Protein AF-A0A7K9PV92-F1 (afdb_monomer)

pLDDT: mean 90.2, std 12.15, range [48.66, 98.44]

Structure (mmCIF, N/CA/C/O backbone):
data_AF-A0A7K9PV92-F1
#
_entry.id   AF-A0A7K9PV92-F1
#
loop_
_atom_site.group_PDB
_atom_site.id
_atom_site.type_symbol
_atom_site.label_atom_id
_atom_site.label_alt_id
_atom_site.label_comp_id
_atom_site.label_asym_id
_atom_site.label_entity_id
_atom_site.label_seq_id
_atom_site.pdbx_PDB_ins_code
_atom_site.Cartn_x
_atom_site.Cartn_y
_atom_site.Cartn_z
_atom_site.occupancy
_atom_site.B_iso_or_equiv
_atom_site.auth_seq_id
_atom_site.auth_comp_id
_atom_site.auth_asym_id
_atom_site.auth_atom_id
_atom_site.pdbx_PDB_model_num
ATOM 1 N N . LEU A 1 1 ? 126.418 4.106 -109.598 1.00 49.69 1 LEU A N 1
ATOM 2 C CA . LEU A 1 1 ? 126.248 4.145 -108.122 1.00 49.69 1 LEU A CA 1
ATOM 3 C C . LEU A 1 1 ? 126.143 5.628 -107.769 1.00 49.69 1 LEU A C 1
ATOM 5 O O . LEU A 1 1 ? 127.167 6.253 -107.998 1.00 49.69 1 LEU A O 1
ATOM 9 N N . PRO A 1 2 ? 124.998 6.260 -107.407 1.00 48.66 2 PRO A N 1
ATOM 10 C CA . PRO A 1 2 ? 123.885 5.823 -106.538 1.00 48.66 2 PRO A CA 1
ATOM 11 C C . PRO A 1 2 ? 122.479 6.300 -107.024 1.00 48.66 2 PRO A C 1
ATOM 13 O O . PRO A 1 2 ? 122.240 7.496 -107.108 1.00 48.66 2 PRO A O 1
ATOM 16 N N . SER A 1 3 ? 121.497 5.437 -107.330 1.00 52.38 3 SER A N 1
ATOM 17 C CA . SER A 1 3 ? 120.138 5.973 -107.638 1.00 52.38 3 SER A CA 1
ATOM 18 C C . SER A 1 3 ? 118.961 5.023 -107.389 1.00 52.38 3 SER A C 1
ATOM 20 O O . SER A 1 3 ? 117.858 5.457 -107.074 1.00 52.38 3 SER A O 1
ATOM 22 N N . THR A 1 4 ? 119.181 3.709 -107.379 1.00 55.41 4 THR A N 1
ATOM 23 C CA . THR A 1 4 ? 118.120 2.724 -107.088 1.00 55.41 4 THR A CA 1
ATOM 24 C C . THR A 1 4 ? 117.752 2.640 -105.600 1.00 55.41 4 THR A C 1
ATOM 26 O O . THR A 1 4 ? 116.590 2.445 -105.259 1.00 55.41 4 THR A O 1
ATOM 29 N N . ARG A 1 5 ? 118.708 2.874 -104.690 1.00 56.78 5 ARG A N 1
ATOM 30 C CA . ARG A 1 5 ? 118.504 2.783 -103.228 1.00 56.78 5 ARG A CA 1
ATOM 31 C C . ARG A 1 5 ? 117.697 3.956 -102.644 1.00 56.78 5 ARG A C 1
ATOM 33 O O . ARG A 1 5 ? 116.954 3.771 -101.687 1.00 56.78 5 ARG A O 1
ATOM 40 N N . VAL A 1 6 ? 117.812 5.147 -103.242 1.00 61.19 6 VAL A N 1
ATOM 41 C CA . VAL A 1 6 ? 117.069 6.359 -102.836 1.00 61.19 6 VAL A CA 1
ATOM 42 C C . VAL A 1 6 ? 115.618 6.300 -103.316 1.00 61.19 6 VAL A C 1
ATOM 44 O O . VAL A 1 6 ? 114.718 6.690 -102.579 1.00 61.19 6 VAL A O 1
ATOM 47 N N . LEU A 1 7 ? 115.373 5.765 -104.516 1.00 60.69 7 LEU A N 1
ATOM 48 C CA . LEU A 1 7 ? 114.018 5.562 -105.033 1.00 60.69 7 LEU A CA 1
ATOM 49 C C . LEU A 1 7 ? 113.253 4.494 -104.240 1.00 60.69 7 LEU A C 1
ATOM 51 O O . LEU A 1 7 ? 112.084 4.703 -103.934 1.00 60.69 7 LEU A O 1
ATOM 55 N N . LEU A 1 8 ? 113.920 3.409 -103.830 1.00 61.69 8 LEU A N 1
ATOM 56 C CA . LEU A 1 8 ? 113.329 2.410 -102.934 1.00 61.69 8 LEU A CA 1
ATOM 57 C C . LEU A 1 8 ? 113.026 2.997 -101.550 1.00 61.69 8 LEU A C 1
ATOM 59 O O . LEU A 1 8 ? 111.904 2.870 -101.088 1.00 61.69 8 LEU A O 1
ATOM 63 N N . LYS A 1 9 ? 113.951 3.756 -100.946 1.00 66.00 9 LYS A N 1
ATOM 64 C CA . LYS A 1 9 ? 113.708 4.450 -99.667 1.00 66.00 9 LYS A CA 1
ATOM 65 C C . LYS A 1 9 ? 112.596 5.502 -99.737 1.00 66.00 9 LYS A C 1
ATOM 67 O O . LYS A 1 9 ? 111.879 5.676 -98.760 1.00 66.00 9 LYS A O 1
ATOM 72 N N . ARG A 1 10 ? 112.431 6.201 -100.868 1.00 67.38 10 ARG A N 1
ATOM 73 C CA . ARG A 1 10 ? 111.313 7.140 -101.095 1.00 67.38 10 ARG A CA 1
ATOM 74 C C . ARG A 1 10 ? 109.983 6.422 -101.299 1.00 67.38 10 ARG A C 1
ATOM 76 O O . ARG A 1 10 ? 108.962 6.923 -100.848 1.00 67.38 10 ARG A O 1
ATOM 83 N N . ARG A 1 11 ? 109.994 5.258 -101.950 1.00 68.94 11 ARG A N 1
ATOM 84 C CA . ARG A 1 11 ? 108.810 4.410 -102.098 1.00 68.94 11 ARG A CA 1
ATOM 85 C C . ARG A 1 11 ? 108.405 3.780 -100.762 1.00 68.94 11 ARG A C 1
ATOM 87 O O . ARG A 1 11 ? 107.244 3.883 -100.403 1.00 68.94 11 ARG A O 1
ATOM 94 N N . GLU A 1 12 ? 109.366 3.272 -99.990 1.00 71.69 12 GLU A N 1
ATOM 95 C CA . GLU A 1 12 ? 109.178 2.803 -98.609 1.00 71.69 12 GLU A CA 1
ATOM 96 C C . GLU A 1 12 ? 108.665 3.930 -97.698 1.00 71.69 12 GLU A C 1
ATOM 98 O O . GLU A 1 12 ? 107.726 3.723 -96.941 1.00 71.69 12 GLU A O 1
ATOM 103 N N . ALA A 1 13 ? 109.227 5.142 -97.786 1.00 73.69 13 ALA A N 1
ATOM 104 C CA . ALA A 1 13 ? 108.761 6.290 -97.004 1.00 73.69 13 ALA A CA 1
ATOM 105 C C . ALA A 1 13 ? 107.332 6.712 -97.381 1.00 73.69 13 ALA A C 1
ATOM 107 O O . ALA A 1 13 ? 106.533 6.983 -96.492 1.00 73.69 13 ALA A O 1
ATOM 108 N N . ALA A 1 14 ? 106.988 6.709 -98.673 1.00 77.25 14 ALA A N 1
ATOM 109 C CA . ALA A 1 14 ? 105.634 6.998 -99.139 1.00 77.25 14 ALA A CA 1
ATOM 110 C C . ALA A 1 14 ? 104.630 5.891 -98.764 1.00 77.25 14 ALA A C 1
ATOM 112 O O . ALA A 1 14 ? 103.469 6.182 -98.487 1.00 77.25 14 ALA A O 1
ATOM 113 N N . GLU A 1 15 ? 105.052 4.625 -98.743 1.00 77.06 15 GLU A N 1
ATOM 114 C CA . GLU A 1 15 ? 104.240 3.498 -98.268 1.00 77.06 15 GLU A CA 1
ATOM 115 C C . GLU A 1 15 ? 104.010 3.595 -96.750 1.00 77.06 15 GLU A C 1
ATOM 117 O O . GLU A 1 15 ? 102.866 3.519 -96.308 1.00 77.06 15 GLU A O 1
ATOM 122 N N . VAL A 1 16 ? 105.045 3.907 -95.961 1.00 79.62 16 VAL A N 1
ATOM 123 C CA . VAL A 1 16 ? 104.937 4.135 -94.508 1.00 79.62 16 VAL A CA 1
ATOM 124 C C . VAL A 1 16 ? 104.107 5.382 -94.175 1.00 79.62 16 VAL A C 1
ATOM 126 O O . VAL A 1 16 ? 103.319 5.348 -93.231 1.00 79.62 16 VAL A O 1
ATOM 129 N N . GLU A 1 17 ? 104.220 6.473 -94.939 1.00 77.06 17 GLU A N 1
ATOM 130 C CA . GLU A 1 17 ? 103.359 7.657 -94.789 1.00 77.06 17 GLU A CA 1
ATOM 131 C C . GLU A 1 17 ? 101.897 7.342 -95.111 1.00 77.06 17 GLU A C 1
ATOM 133 O O . GLU A 1 17 ? 101.010 7.753 -94.362 1.00 77.06 17 GLU A O 1
ATOM 138 N N . ARG A 1 18 ? 101.630 6.567 -96.171 1.00 79.75 18 ARG A N 1
ATOM 139 C CA . ARG A 1 18 ? 100.276 6.088 -96.492 1.00 79.75 18 ARG A CA 1
ATOM 140 C C . ARG A 1 18 ? 99.724 5.187 -95.388 1.00 79.75 18 ARG A C 1
ATOM 142 O O . ARG A 1 18 ? 98.573 5.353 -94.997 1.00 79.75 18 ARG A O 1
ATOM 149 N N . GLU A 1 19 ? 100.528 4.287 -94.827 1.00 82.44 19 GLU A N 1
ATOM 150 C CA . GLU A 1 19 ? 100.125 3.453 -93.688 1.00 82.44 19 GLU A CA 1
ATOM 151 C C . GLU A 1 19 ? 99.865 4.270 -92.414 1.00 82.44 19 GLU A C 1
ATOM 153 O O . GLU A 1 19 ? 98.896 4.011 -91.699 1.00 82.44 19 GLU A O 1
ATOM 158 N N . LEU A 1 20 ? 100.693 5.277 -92.123 1.00 82.50 20 LEU A N 1
ATOM 159 C CA . LEU A 1 20 ? 100.498 6.203 -91.003 1.00 82.50 20 LEU A CA 1
ATOM 160 C C . LEU A 1 20 ? 99.228 7.034 -91.171 1.00 82.50 20 LEU A C 1
ATOM 162 O O . LEU A 1 20 ? 98.499 7.229 -90.197 1.00 82.50 20 LEU A O 1
ATOM 166 N N . GLN A 1 21 ? 98.956 7.501 -92.387 1.00 83.81 21 GLN A N 1
ATOM 167 C CA . GLN A 1 21 ? 97.751 8.251 -92.712 1.00 83.81 21 GLN A CA 1
ATOM 168 C C . GLN A 1 21 ? 96.504 7.369 -92.565 1.00 83.81 21 GLN A C 1
ATOM 170 O O . GLN A 1 21 ? 95.587 7.748 -91.838 1.00 83.81 21 GLN A O 1
ATOM 175 N N . ASN A 1 22 ? 96.529 6.144 -93.100 1.00 85.75 22 ASN A N 1
ATOM 176 C CA . ASN A 1 22 ? 95.465 5.156 -92.903 1.00 85.75 22 ASN A CA 1
ATOM 177 C C . ASN A 1 22 ? 95.239 4.860 -91.408 1.00 85.75 22 ASN A C 1
ATOM 179 O O . ASN A 1 22 ? 94.106 4.883 -90.935 1.00 85.75 22 ASN A O 1
ATOM 183 N N . ARG A 1 23 ? 96.305 4.668 -90.614 1.00 84.69 23 ARG A N 1
ATOM 184 C CA . ARG A 1 23 ? 96.201 4.448 -89.156 1.00 84.69 23 ARG A CA 1
ATOM 185 C C . ARG A 1 23 ? 95.638 5.658 -88.407 1.00 84.69 23 ARG A C 1
ATOM 187 O O . ARG A 1 23 ? 94.895 5.478 -87.442 1.00 84.69 23 ARG A O 1
ATOM 194 N N . ARG A 1 24 ? 95.984 6.884 -88.815 1.00 84.56 24 ARG A N 1
ATOM 195 C CA . ARG A 1 24 ? 95.434 8.123 -88.236 1.00 84.56 24 ARG A CA 1
ATOM 196 C C . ARG A 1 24 ? 93.952 8.269 -88.553 1.00 84.56 24 ARG A C 1
ATOM 198 O O . ARG A 1 24 ? 93.180 8.583 -87.651 1.00 84.56 24 ARG A O 1
ATOM 205 N N . GLU A 1 25 ? 93.554 7.999 -89.790 1.00 87.56 25 GLU A N 1
ATOM 206 C CA . GLU A 1 25 ? 92.155 8.023 -90.219 1.00 87.56 25 GLU A CA 1
ATOM 207 C C . GLU A 1 25 ? 91.338 6.938 -89.507 1.00 87.56 25 GLU A C 1
ATOM 209 O O . GLU A 1 25 ? 90.276 7.227 -88.957 1.00 87.56 25 GLU A O 1
ATOM 214 N N . GLU A 1 26 ? 91.864 5.717 -89.386 1.00 87.69 26 GLU A N 1
ATOM 215 C CA . GLU A 1 26 ? 91.251 4.654 -88.584 1.00 87.69 26 GLU A CA 1
ATOM 216 C C . GLU A 1 26 ? 91.117 5.043 -87.107 1.00 87.69 26 GLU A C 1
ATOM 218 O O . GLU A 1 26 ? 90.078 4.790 -86.493 1.00 87.69 26 GLU A O 1
ATOM 223 N N . PHE A 1 27 ? 92.142 5.662 -86.514 1.00 88.50 27 PHE A N 1
ATOM 224 C CA . PHE A 1 27 ? 92.089 6.130 -85.130 1.00 88.50 27 PHE A CA 1
ATOM 225 C C . PHE A 1 27 ? 91.047 7.239 -84.950 1.00 88.50 27 PHE A C 1
ATOM 227 O O . PHE A 1 27 ? 90.264 7.186 -84.003 1.00 88.50 27 PHE A O 1
ATOM 234 N N . GLN A 1 28 ? 90.973 8.202 -85.872 1.00 89.62 28 GLN A N 1
ATOM 235 C CA . GLN A 1 28 ? 89.952 9.252 -85.863 1.00 89.62 28 GLN A CA 1
ATOM 236 C C . GLN A 1 28 ? 88.542 8.669 -85.994 1.00 89.62 28 GLN A C 1
ATOM 238 O O . GLN A 1 28 ? 87.665 9.015 -85.203 1.00 89.62 28 GLN A O 1
ATOM 243 N N . GLN A 1 29 ? 88.325 7.726 -86.915 1.00 89.75 29 GLN A N 1
ATOM 244 C CA . GLN A 1 29 ? 87.045 7.029 -87.055 1.00 89.75 29 GLN A CA 1
ATOM 245 C C . GLN A 1 29 ? 86.690 6.231 -85.791 1.00 89.75 29 GLN A C 1
ATOM 247 O O . GLN A 1 29 ? 85.542 6.256 -85.342 1.00 89.75 29 GLN A O 1
ATOM 252 N N . ARG A 1 30 ? 87.663 5.549 -85.168 1.00 90.75 30 ARG A N 1
ATOM 253 C CA . ARG A 1 30 ? 87.471 4.848 -83.885 1.00 90.75 30 ARG A CA 1
ATOM 254 C C . ARG A 1 30 ? 87.110 5.824 -82.764 1.00 90.75 30 ARG A C 1
ATOM 256 O O . ARG A 1 30 ? 86.171 5.549 -82.021 1.00 90.75 30 ARG A O 1
ATOM 263 N N . MET A 1 31 ? 87.787 6.966 -82.668 1.00 91.56 31 MET A N 1
ATOM 264 C CA . MET A 1 31 ? 87.498 8.001 -81.672 1.00 91.56 31 MET A CA 1
ATOM 265 C C . MET A 1 31 ? 86.113 8.621 -81.865 1.00 91.56 31 MET A C 1
ATOM 267 O O . MET A 1 31 ? 85.376 8.754 -80.894 1.00 91.56 31 MET A O 1
ATOM 271 N N . GLN A 1 32 ? 85.707 8.911 -83.103 1.00 92.25 32 GLN A N 1
ATOM 272 C CA . GLN A 1 32 ? 84.357 9.397 -83.406 1.00 92.25 32 GLN A CA 1
ATOM 273 C C . GLN A 1 32 ? 83.283 8.370 -83.023 1.00 92.25 32 GLN A C 1
ATOM 275 O O . GLN A 1 32 ? 82.288 8.728 -82.394 1.00 92.25 32 GLN A O 1
ATOM 280 N N . ARG A 1 33 ? 83.496 7.080 -83.325 1.00 92.94 33 ARG A N 1
ATOM 281 C CA . ARG A 1 33 ? 82.586 5.998 -82.904 1.00 92.94 33 ARG A CA 1
ATOM 282 C C . ARG A 1 33 ? 82.504 5.875 -81.381 1.00 92.94 33 ARG A C 1
ATOM 284 O O . ARG A 1 33 ? 81.417 5.660 -80.845 1.00 92.94 33 ARG A O 1
ATOM 291 N N . LEU A 1 34 ? 83.628 6.008 -80.674 1.00 93.69 34 LEU A N 1
ATOM 292 C CA . LEU A 1 34 ? 83.658 5.985 -79.209 1.00 93.69 34 LEU A CA 1
ATOM 293 C C . LEU A 1 34 ? 82.936 7.191 -78.605 1.00 93.69 34 LEU A C 1
ATOM 295 O O . LEU A 1 34 ? 82.181 7.015 -77.652 1.00 93.69 34 LEU A O 1
ATOM 299 N N . GLU A 1 35 ? 83.113 8.382 -79.171 1.00 92.75 35 GLU A N 1
ATOM 300 C CA . GLU A 1 35 ? 82.447 9.604 -78.716 1.00 92.75 35 GLU A CA 1
ATOM 301 C C . GLU A 1 35 ? 80.928 9.529 -78.935 1.00 92.75 35 GLU A C 1
ATOM 303 O O . GLU A 1 35 ? 80.148 9.748 -78.008 1.00 92.75 35 GLU A O 1
ATOM 308 N N . GLN A 1 36 ? 80.489 9.075 -80.114 1.00 93.88 36 GLN A N 1
ATOM 309 C CA . GLN A 1 36 ? 79.075 8.795 -80.389 1.00 93.88 36 GLN A CA 1
ATOM 310 C C . GLN A 1 36 ? 78.500 7.762 -79.409 1.00 93.88 36 GLN A C 1
ATOM 312 O O . GLN A 1 36 ? 77.404 7.946 -78.872 1.00 93.88 36 GLN A O 1
ATOM 317 N N . ARG A 1 37 ? 79.251 6.691 -79.116 1.00 93.75 37 ARG A N 1
ATOM 318 C CA . ARG A 1 37 ? 78.831 5.659 -78.159 1.00 93.75 37 ARG A CA 1
ATOM 319 C C . ARG A 1 37 ? 78.761 6.194 -76.729 1.00 93.75 37 ARG A C 1
ATOM 321 O O . ARG A 1 37 ? 77.820 5.854 -76.015 1.00 93.75 37 ARG A O 1
ATOM 328 N N . ARG A 1 38 ? 79.694 7.057 -76.312 1.00 94.50 38 ARG A N 1
ATOM 329 C CA . ARG A 1 38 ? 79.658 7.744 -75.009 1.00 94.50 38 ARG A CA 1
ATOM 330 C C . ARG A 1 38 ? 78.420 8.626 -74.878 1.00 94.50 38 ARG A C 1
ATOM 332 O O . ARG A 1 38 ? 77.693 8.498 -73.896 1.00 94.50 38 ARG A O 1
ATOM 339 N N . GLN A 1 39 ? 78.123 9.444 -75.886 1.00 94.94 39 GLN A N 1
ATOM 340 C CA . GLN A 1 39 ? 76.932 10.298 -75.890 1.00 94.94 39 GLN A CA 1
ATOM 341 C C . GLN A 1 39 ? 75.635 9.478 -75.866 1.00 94.94 39 GLN A C 1
ATOM 343 O O . GLN A 1 39 ? 74.701 9.803 -75.130 1.00 94.94 39 GLN A O 1
ATOM 348 N N . GLN A 1 40 ? 75.575 8.376 -76.619 1.00 95.19 40 GLN A N 1
ATOM 349 C CA . GLN A 1 40 ? 74.423 7.473 -76.608 1.00 95.19 40 GLN A CA 1
ATOM 350 C C . GLN A 1 40 ? 74.227 6.808 -75.237 1.00 95.19 40 GLN A C 1
ATOM 352 O O . GLN A 1 40 ? 73.096 6.729 -74.755 1.00 95.19 40 GLN A O 1
ATOM 357 N N . LEU A 1 41 ? 75.308 6.353 -74.595 1.00 95.06 41 LEU A N 1
ATOM 358 C CA . LEU A 1 41 ? 75.257 5.774 -73.250 1.00 95.06 41 LEU A CA 1
ATOM 359 C C . LEU A 1 41 ? 74.808 6.801 -72.206 1.00 95.06 41 LEU A C 1
ATOM 361 O O . LEU A 1 41 ? 73.955 6.473 -71.387 1.00 95.06 41 LEU A O 1
ATOM 365 N N . ALA A 1 42 ? 75.298 8.042 -72.273 1.00 94.44 42 ALA A N 1
ATOM 366 C CA . ALA A 1 42 ? 74.877 9.111 -71.367 1.00 94.44 42 ALA A CA 1
ATOM 367 C C . ALA A 1 42 ? 73.376 9.427 -71.512 1.00 94.44 42 ALA A C 1
ATOM 369 O O . ALA A 1 42 ? 72.659 9.514 -70.516 1.00 94.44 42 ALA A O 1
ATOM 370 N N . ARG A 1 43 ? 72.867 9.507 -72.752 1.00 95.38 43 ARG A N 1
ATOM 371 C CA . ARG A 1 43 ? 71.427 9.687 -73.020 1.00 95.38 43 ARG A CA 1
ATOM 372 C C . ARG A 1 43 ? 70.595 8.529 -72.475 1.00 95.38 43 ARG A C 1
ATOM 374 O O . ARG A 1 43 ? 69.587 8.772 -71.818 1.00 95.38 43 ARG A O 1
ATOM 381 N N . ARG A 1 44 ? 71.018 7.281 -72.706 1.00 95.38 44 ARG A N 1
ATOM 382 C CA . ARG A 1 44 ? 70.335 6.093 -72.162 1.00 95.38 44 ARG A CA 1
ATOM 383 C C . ARG A 1 44 ? 70.342 6.094 -70.636 1.00 95.38 44 ARG A C 1
ATOM 385 O O . ARG A 1 44 ? 69.310 5.845 -70.027 1.00 95.38 44 ARG A O 1
ATOM 392 N N . GLN A 1 45 ? 71.471 6.426 -70.012 1.00 94.81 45 GLN A N 1
ATOM 393 C CA . GLN A 1 45 ? 71.570 6.527 -68.557 1.00 94.81 45 GLN A CA 1
ATOM 394 C C . GLN A 1 45 ? 70.605 7.581 -68.000 1.00 94.81 45 GLN A C 1
ATOM 396 O O . GLN A 1 45 ? 69.916 7.301 -67.021 1.00 94.81 45 GLN A O 1
ATOM 401 N N . GLN A 1 46 ? 70.507 8.753 -68.633 1.00 95.25 46 GLN A N 1
ATOM 402 C CA . GLN A 1 46 ? 69.554 9.786 -68.224 1.00 95.25 46 GLN A CA 1
ATOM 403 C C . GLN A 1 46 ? 68.102 9.324 -68.403 1.00 95.25 46 GLN A C 1
ATOM 405 O O . GLN A 1 46 ? 67.311 9.443 -67.475 1.00 95.25 46 GLN A O 1
ATOM 410 N N . GLN A 1 47 ? 67.765 8.699 -69.535 1.00 95.56 47 GLN A N 1
ATOM 411 C CA . GLN A 1 47 ? 66.429 8.135 -69.769 1.00 95.56 47 GLN A CA 1
ATOM 412 C C . GLN A 1 47 ? 66.047 7.082 -68.721 1.00 95.56 47 GLN A C 1
ATOM 414 O O . GLN A 1 47 ? 64.905 7.065 -68.262 1.00 95.56 47 GLN A O 1
ATOM 419 N N . HIS A 1 48 ? 66.989 6.220 -68.325 1.00 95.31 48 HIS A N 1
ATOM 420 C CA . HIS A 1 48 ? 66.769 5.250 -67.254 1.00 95.31 48 HIS A CA 1
ATOM 421 C C . HIS A 1 48 ? 66.575 5.936 -65.899 1.00 95.31 48 HIS A C 1
ATOM 423 O O . HIS A 1 48 ? 65.657 5.563 -65.176 1.00 95.31 48 HIS A O 1
ATOM 429 N N . ARG A 1 49 ? 67.370 6.963 -65.570 1.00 96.06 49 ARG A N 1
ATOM 430 C CA . ARG A 1 49 ? 67.188 7.755 -64.340 1.00 96.06 49 ARG A CA 1
ATOM 431 C C . ARG A 1 49 ? 65.814 8.421 -64.294 1.00 96.06 49 ARG A C 1
ATOM 433 O O . ARG A 1 49 ? 65.100 8.269 -63.308 1.00 96.06 49 ARG A O 1
ATOM 440 N N . ASP A 1 50 ? 65.407 9.076 -65.377 1.00 95.69 50 ASP A N 1
ATOM 441 C CA . ASP A 1 50 ? 64.097 9.722 -65.475 1.00 95.69 50 ASP A CA 1
ATOM 442 C C . ASP A 1 50 ? 62.959 8.692 -65.408 1.00 95.69 50 ASP A C 1
ATOM 444 O O . ASP A 1 50 ? 61.915 8.941 -64.808 1.00 95.69 50 ASP A O 1
ATOM 448 N N . ALA A 1 51 ? 63.145 7.506 -65.999 1.00 95.62 51 ALA A N 1
ATOM 449 C CA . ALA A 1 51 ? 62.194 6.406 -65.874 1.00 95.62 51 ALA A CA 1
ATOM 450 C C . ALA A 1 51 ? 62.063 5.928 -64.423 1.00 95.62 51 ALA A C 1
ATOM 452 O O . ALA A 1 51 ? 60.936 5.795 -63.957 1.00 95.62 51 ALA A O 1
ATOM 453 N N . VAL A 1 52 ? 63.171 5.736 -63.699 1.00 95.94 52 VAL A N 1
ATOM 454 C CA . VAL A 1 52 ? 63.153 5.351 -62.276 1.00 95.94 52 VAL A CA 1
ATOM 455 C C . VAL A 1 52 ? 62.411 6.393 -61.440 1.00 95.94 52 VAL A C 1
ATOM 457 O O . VAL A 1 52 ? 61.496 6.031 -60.710 1.00 95.94 52 VAL A O 1
ATOM 460 N N . LEU A 1 53 ? 62.693 7.688 -61.619 1.00 96.12 53 LEU A N 1
ATOM 461 C CA . LEU A 1 53 ? 61.982 8.755 -60.900 1.00 96.12 53 LEU A CA 1
ATOM 462 C C . LEU A 1 53 ? 60.473 8.767 -61.206 1.00 96.12 53 LEU A C 1
ATOM 464 O O . LEU A 1 53 ? 59.642 8.965 -60.312 1.00 96.12 53 LEU A O 1
ATOM 468 N N . ARG A 1 54 ? 60.088 8.516 -62.464 1.00 95.56 54 ARG A N 1
ATOM 469 C CA . ARG A 1 54 ? 58.675 8.374 -62.853 1.00 95.56 54 ARG A CA 1
ATOM 470 C C . ARG A 1 54 ? 58.031 7.140 -62.221 1.00 95.56 54 ARG A C 1
ATOM 472 O O . ARG A 1 54 ? 56.909 7.239 -61.735 1.00 95.56 54 ARG A O 1
ATOM 479 N N . PHE A 1 55 ? 58.730 6.008 -62.172 1.00 95.25 55 PHE A N 1
ATOM 480 C CA . PHE A 1 55 ? 58.234 4.810 -61.495 1.00 95.25 55 PHE A CA 1
ATOM 481 C C . PHE A 1 55 ? 58.084 5.030 -59.989 1.00 95.25 55 PHE A C 1
ATOM 483 O O . PHE A 1 55 ? 57.033 4.710 -59.444 1.00 95.25 55 PHE A O 1
ATOM 490 N N . ASP A 1 56 ? 59.058 5.651 -59.329 1.00 96.06 56 ASP A N 1
ATOM 491 C CA . ASP A 1 56 ? 58.989 5.948 -57.897 1.00 96.06 56 ASP A CA 1
ATOM 492 C C . ASP A 1 56 ? 57.825 6.888 -57.564 1.00 96.06 56 ASP A C 1
ATOM 494 O O . ASP A 1 56 ? 57.078 6.658 -56.611 1.00 96.06 56 ASP A O 1
ATOM 498 N N . SER A 1 57 ? 57.630 7.944 -58.360 1.00 95.50 57 SER A N 1
ATOM 499 C CA . SER A 1 57 ? 56.494 8.858 -58.183 1.00 95.50 57 SER A CA 1
ATOM 500 C C . SER A 1 57 ? 55.147 8.173 -58.441 1.00 95.50 57 SER A C 1
ATOM 502 O O . SER A 1 57 ? 54.207 8.383 -57.672 1.00 95.50 57 SER A O 1
ATOM 504 N N . PHE A 1 58 ? 55.060 7.291 -59.443 1.00 96.81 58 PHE A N 1
ATOM 505 C CA . PHE A 1 58 ? 53.879 6.460 -59.684 1.00 96.81 58 PHE A CA 1
ATOM 506 C C . PHE A 1 58 ? 53.595 5.511 -58.511 1.00 96.81 58 PHE A C 1
ATOM 508 O O . PHE A 1 58 ? 52.465 5.458 -58.028 1.00 96.81 58 PHE A O 1
ATOM 515 N N . LEU A 1 59 ? 54.610 4.806 -57.999 1.00 96.50 59 LEU A N 1
ATOM 516 C CA . LEU A 1 59 ? 54.465 3.904 -56.854 1.00 96.50 59 LEU A CA 1
ATOM 517 C C . LEU A 1 59 ? 53.998 4.654 -55.604 1.00 96.50 59 LEU A C 1
ATOM 519 O O . LEU A 1 59 ? 53.083 4.186 -54.926 1.00 96.50 59 LEU A O 1
ATOM 523 N N . LYS A 1 60 ? 54.545 5.847 -55.337 1.00 96.88 60 LYS A N 1
ATOM 524 C CA . LYS A 1 60 ? 54.077 6.723 -54.250 1.00 96.88 60 LYS A CA 1
ATOM 525 C C . LYS A 1 60 ? 52.617 7.139 -54.439 1.00 96.88 60 LYS A C 1
ATOM 527 O O . LYS A 1 60 ? 51.848 7.089 -53.482 1.00 96.88 60 LYS A O 1
ATOM 532 N N . ALA A 1 61 ? 52.213 7.507 -55.656 1.00 96.38 61 ALA A N 1
ATOM 533 C CA . ALA A 1 61 ? 50.833 7.892 -55.951 1.00 96.38 61 ALA A CA 1
ATOM 534 C C . ALA A 1 61 ? 49.851 6.722 -55.761 1.00 96.38 61 ALA A C 1
ATOM 536 O O . ALA A 1 61 ? 48.787 6.894 -55.162 1.00 96.38 61 ALA A O 1
ATOM 537 N N . VAL A 1 62 ? 50.218 5.520 -56.216 1.00 96.31 62 VAL A N 1
ATOM 538 C CA . VAL A 1 62 ? 49.417 4.302 -56.031 1.00 96.31 62 VAL A CA 1
ATOM 539 C C . VAL A 1 62 ? 49.346 3.908 -54.556 1.00 96.31 62 VAL A C 1
ATOM 541 O O . VAL A 1 62 ? 48.262 3.581 -54.077 1.00 96.31 62 VAL A O 1
ATOM 544 N N . ALA A 1 63 ? 50.456 3.978 -53.816 1.00 96.25 63 ALA A N 1
ATOM 545 C CA . ALA A 1 63 ? 50.478 3.717 -52.378 1.00 96.25 63 ALA A CA 1
ATOM 546 C C . ALA A 1 63 ? 49.574 4.699 -51.614 1.00 96.25 63 ALA A C 1
ATOM 548 O O . ALA A 1 63 ? 48.726 4.264 -50.840 1.00 96.25 63 ALA A O 1
ATOM 549 N N . ALA A 1 64 ? 49.666 6.000 -51.909 1.00 96.62 64 ALA A N 1
ATOM 550 C CA . ALA A 1 64 ? 48.808 7.020 -51.308 1.00 96.62 64 ALA A CA 1
ATOM 551 C C . ALA A 1 64 ? 47.323 6.816 -51.656 1.00 96.62 64 ALA A C 1
ATOM 553 O O . ALA A 1 64 ? 46.449 7.030 -50.815 1.00 96.62 64 ALA A O 1
ATOM 554 N N . ARG A 1 65 ? 47.008 6.385 -52.885 1.00 96.06 65 ARG A N 1
ATOM 555 C CA . ARG A 1 65 ? 45.634 6.042 -53.278 1.00 96.06 65 ARG A CA 1
ATOM 556 C C . ARG A 1 65 ? 45.114 4.835 -52.496 1.00 96.06 65 ARG A C 1
ATOM 558 O O . ARG A 1 65 ? 44.028 4.926 -51.932 1.00 96.06 65 ARG A O 1
ATOM 565 N N . ARG A 1 66 ? 45.901 3.756 -52.411 1.00 96.31 66 ARG A N 1
ATOM 566 C CA . ARG A 1 66 ? 45.561 2.558 -51.626 1.00 96.31 66 ARG A CA 1
ATOM 567 C C . ARG A 1 66 ? 45.335 2.899 -50.159 1.00 96.31 66 ARG A C 1
ATOM 569 O O . ARG A 1 66 ? 44.358 2.446 -49.581 1.00 96.31 66 ARG A O 1
ATOM 576 N N . GLU A 1 67 ? 46.191 3.730 -49.575 1.00 95.94 67 GLU A N 1
ATOM 577 C CA . GLU A 1 67 ? 46.046 4.164 -48.187 1.00 95.94 67 GLU A CA 1
ATOM 578 C C . GLU A 1 67 ? 44.749 4.959 -47.970 1.00 95.94 67 GLU A C 1
ATOM 580 O O . GLU A 1 67 ? 44.020 4.702 -47.016 1.00 95.94 67 GLU A O 1
ATOM 585 N N . ARG A 1 68 ? 44.402 5.887 -48.872 1.00 96.00 68 ARG A N 1
ATOM 586 C CA . ARG A 1 68 ? 43.128 6.627 -48.797 1.00 96.00 68 ARG A CA 1
ATOM 587 C C . ARG A 1 68 ? 41.918 5.707 -48.926 1.00 96.00 68 ARG A C 1
ATOM 589 O O . ARG A 1 68 ? 40.956 5.876 -48.184 1.00 96.00 68 ARG A O 1
ATOM 596 N N . GLU A 1 69 ? 41.956 4.756 -49.854 1.00 96.38 69 GLU A N 1
ATOM 597 C CA . GLU A 1 69 ? 40.889 3.765 -50.039 1.00 96.38 69 GLU A CA 1
ATOM 598 C C . GLU A 1 69 ? 40.743 2.877 -48.793 1.00 96.38 69 GLU A C 1
ATOM 600 O O . GLU A 1 69 ? 39.629 2.670 -48.318 1.00 96.38 69 GLU A O 1
ATOM 605 N N . GLN A 1 70 ? 41.855 2.438 -48.194 1.00 96.56 70 GLN A N 1
ATOM 606 C CA . GLN A 1 70 ? 41.852 1.683 -46.937 1.00 96.56 70 GLN A CA 1
ATOM 607 C C . GLN A 1 70 ? 41.306 2.499 -45.763 1.00 96.56 70 GLN A C 1
ATOM 609 O O . GLN A 1 70 ? 40.510 1.975 -44.988 1.00 96.56 70 GLN A O 1
ATOM 614 N N . ARG A 1 71 ? 41.687 3.777 -45.639 1.00 96.50 71 ARG A N 1
ATOM 615 C CA . ARG A 1 71 ? 41.158 4.676 -44.601 1.00 96.50 71 ARG A CA 1
ATOM 616 C C . ARG A 1 71 ? 39.653 4.877 -44.754 1.00 96.50 71 ARG A C 1
ATOM 618 O O . ARG A 1 71 ? 38.935 4.685 -43.783 1.00 96.50 71 ARG A O 1
ATOM 625 N N . ARG A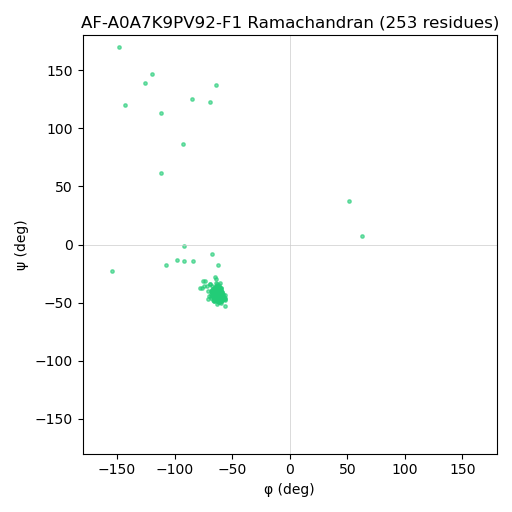 1 72 ? 39.164 5.153 -45.969 1.00 96.88 72 ARG A N 1
ATOM 626 C CA . ARG A 1 72 ? 37.722 5.284 -46.252 1.00 96.88 72 ARG A CA 1
ATOM 627 C C . ARG A 1 72 ? 36.958 4.005 -45.928 1.00 96.88 72 ARG A C 1
ATOM 629 O O . ARG A 1 72 ? 35.966 4.061 -45.215 1.00 96.88 72 ARG A O 1
ATOM 636 N N . ALA A 1 73 ? 37.462 2.852 -46.367 1.00 97.00 73 ALA A N 1
ATOM 637 C CA . ALA A 1 73 ? 36.859 1.566 -46.032 1.00 97.00 73 ALA A CA 1
ATOM 638 C C . ALA A 1 73 ? 36.872 1.300 -44.514 1.00 97.00 73 ALA A C 1
ATOM 640 O O . ALA A 1 73 ? 35.933 0.719 -43.977 1.00 97.00 73 ALA A O 1
ATOM 641 N N . GLY A 1 74 ? 37.927 1.723 -43.810 1.00 97.25 74 GLY A N 1
ATOM 642 C CA . GLY A 1 74 ? 38.014 1.663 -42.352 1.00 97.25 74 GLY A CA 1
ATOM 643 C C . GLY A 1 74 ? 36.977 2.553 -41.663 1.00 97.25 74 GLY A C 1
ATOM 644 O O . GLY A 1 74 ? 36.269 2.083 -40.777 1.00 97.25 74 GLY A O 1
ATOM 645 N N . GLU A 1 75 ? 36.843 3.803 -42.104 1.00 97.25 75 GLU A N 1
ATOM 646 C CA . GLU A 1 75 ? 35.847 4.759 -41.607 1.00 97.25 75 GLU A CA 1
ATOM 647 C C . GLU A 1 75 ? 34.415 4.273 -41.860 1.00 97.25 75 GLU A C 1
ATOM 649 O O . GLU A 1 75 ? 33.590 4.309 -40.952 1.00 97.25 75 GLU A O 1
ATOM 654 N N . GLU A 1 76 ? 34.117 3.760 -43.056 1.00 96.69 76 GLU A N 1
ATOM 655 C CA . GLU A 1 76 ? 32.811 3.181 -43.392 1.00 96.69 76 GLU A CA 1
ATOM 656 C C . GLU A 1 76 ? 32.489 1.965 -42.518 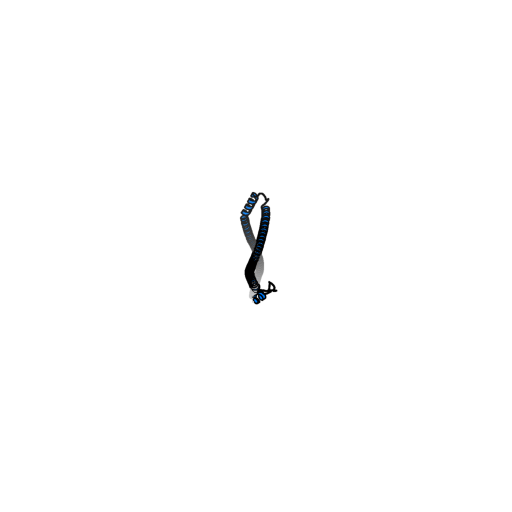1.00 96.69 76 GLU A C 1
ATOM 658 O O . GLU A 1 76 ? 31.383 1.857 -41.991 1.00 96.69 76 GLU A O 1
ATOM 663 N N . ARG A 1 77 ? 33.464 1.074 -42.293 1.00 97.06 77 ARG A N 1
ATOM 664 C CA . ARG A 1 77 ? 33.296 -0.067 -41.379 1.00 97.06 77 ARG A CA 1
ATOM 665 C C . ARG A 1 77 ? 33.059 0.384 -39.943 1.00 97.06 77 ARG A C 1
ATOM 667 O O . ARG A 1 77 ? 32.215 -0.202 -39.272 1.00 97.06 77 ARG A O 1
ATOM 674 N N . ALA A 1 78 ? 33.777 1.405 -39.475 1.00 97.19 78 ALA A N 1
ATOM 675 C CA . ALA A 1 78 ? 33.602 1.952 -38.134 1.00 97.19 78 ALA A CA 1
ATOM 676 C C . ALA A 1 78 ? 32.217 2.596 -37.964 1.00 97.19 78 ALA A C 1
ATOM 678 O O . ALA A 1 78 ? 31.545 2.328 -36.971 1.00 97.19 78 ALA A O 1
ATOM 679 N N . ARG A 1 79 ? 31.752 3.369 -38.957 1.00 97.25 79 ARG A N 1
ATOM 680 C CA . ARG A 1 79 ? 30.397 3.947 -38.976 1.00 97.25 79 ARG A CA 1
ATOM 681 C C . ARG A 1 79 ? 29.325 2.863 -38.976 1.00 97.25 79 ARG A C 1
ATOM 683 O O . ARG A 1 79 ? 28.464 2.868 -38.107 1.00 97.25 79 ARG A O 1
ATOM 690 N N . ALA A 1 80 ? 29.440 1.873 -39.861 1.00 97.44 80 ALA A N 1
ATOM 691 C CA . ALA A 1 80 ? 28.504 0.754 -39.909 1.00 97.44 80 ALA A CA 1
ATOM 692 C C . ALA A 1 80 ? 28.495 -0.057 -38.599 1.00 97.44 80 ALA A C 1
ATOM 694 O O . ALA A 1 80 ? 27.452 -0.558 -38.187 1.00 97.44 80 ALA A O 1
ATOM 695 N N . ALA A 1 81 ? 29.642 -0.205 -37.929 1.00 97.75 81 ALA A N 1
ATOM 696 C CA . ALA A 1 81 ? 29.715 -0.859 -36.625 1.00 97.75 81 ALA A CA 1
ATOM 697 C C . ALA A 1 81 ? 29.027 -0.034 -35.525 1.00 97.75 81 ALA A C 1
ATOM 699 O O . ALA A 1 81 ? 28.293 -0.610 -34.722 1.00 97.75 81 ALA A O 1
ATOM 700 N N . ALA A 1 82 ? 29.220 1.289 -35.511 1.00 97.62 82 ALA A N 1
ATOM 701 C CA . ALA A 1 82 ? 28.552 2.191 -34.575 1.00 97.62 82 ALA A CA 1
ATOM 702 C C . ALA A 1 82 ? 27.026 2.175 -34.767 1.00 97.62 82 ALA A C 1
ATOM 704 O O . ALA A 1 82 ? 26.299 1.926 -33.810 1.00 97.62 82 ALA A O 1
ATOM 705 N N . GLU A 1 83 ? 26.547 2.306 -36.006 1.00 97.81 83 GLU A N 1
ATOM 706 C CA . GLU A 1 83 ? 25.116 2.241 -36.335 1.00 97.81 83 GLU A CA 1
ATOM 707 C C . GLU A 1 83 ? 24.494 0.897 -35.934 1.00 97.81 83 GLU A C 1
ATOM 709 O O . GLU A 1 83 ? 23.395 0.852 -35.384 1.00 97.81 83 GLU A O 1
ATOM 714 N N . ARG A 1 84 ? 25.201 -0.222 -36.145 1.00 97.69 84 ARG A N 1
ATOM 715 C CA . ARG A 1 84 ? 24.737 -1.542 -35.684 1.00 97.69 84 ARG A CA 1
ATOM 716 C C . ARG A 1 84 ? 24.672 -1.621 -34.162 1.00 97.69 84 ARG A C 1
ATOM 718 O O . ARG A 1 84 ? 23.715 -2.179 -33.629 1.00 97.69 84 ARG A O 1
ATOM 725 N N . ALA A 1 85 ? 25.664 -1.081 -33.456 1.00 97.69 85 ALA A N 1
ATOM 726 C CA . ALA A 1 85 ? 25.657 -1.057 -31.998 1.00 97.69 85 ALA A CA 1
ATOM 727 C C . ALA A 1 85 ? 24.472 -0.233 -31.469 1.00 97.69 85 ALA A C 1
ATOM 729 O O . ALA A 1 85 ? 23.737 -0.708 -30.602 1.00 97.69 85 ALA A O 1
ATOM 730 N N . GLU A 1 86 ? 24.218 0.939 -32.047 1.00 98.00 86 GLU A N 1
ATOM 731 C CA . GLU A 1 86 ? 23.057 1.769 -31.718 1.00 98.00 86 GLU A CA 1
ATOM 732 C C . GLU A 1 86 ? 21.735 1.066 -32.039 1.00 98.00 86 GLU A C 1
ATOM 734 O O . GLU A 1 86 ? 20.854 1.013 -31.183 1.00 98.00 86 GLU A O 1
ATOM 739 N N . ALA A 1 87 ? 21.613 0.435 -33.209 1.00 98.12 87 ALA A N 1
ATOM 740 C CA . ALA A 1 87 ? 20.422 -0.323 -33.581 1.00 98.12 87 ALA A CA 1
ATOM 741 C C . ALA A 1 87 ? 20.136 -1.459 -32.586 1.00 98.12 87 ALA A C 1
ATOM 743 O O . ALA A 1 87 ? 18.999 -1.617 -32.146 1.00 98.12 87 ALA A O 1
ATOM 744 N N . THR A 1 88 ? 21.161 -2.212 -32.169 1.00 98.06 88 THR A N 1
ATOM 745 C CA . THR A 1 88 ? 20.984 -3.280 -31.168 1.00 98.06 88 THR A CA 1
ATOM 746 C C . THR A 1 88 ? 20.619 -2.736 -29.788 1.00 98.06 88 THR A C 1
ATOM 748 O O . THR A 1 88 ? 19.817 -3.347 -29.082 1.00 98.06 88 THR A O 1
ATOM 751 N N . ARG A 1 89 ? 21.159 -1.575 -29.395 1.00 98.38 89 ARG A N 1
ATOM 752 C CA . ARG A 1 89 ? 20.775 -0.893 -28.155 1.00 98.38 89 ARG A CA 1
ATOM 753 C C . ARG A 1 89 ? 19.306 -0.470 -28.195 1.00 98.38 89 ARG A C 1
ATOM 755 O O . ARG A 1 89 ? 18.561 -0.816 -27.283 1.00 98.38 89 ARG A O 1
ATOM 762 N N . LEU A 1 90 ? 18.886 0.215 -29.258 1.00 98.19 90 LEU A N 1
ATOM 763 C CA . LEU A 1 90 ? 17.505 0.670 -29.430 1.00 98.19 90 LEU A CA 1
ATOM 764 C C . LEU A 1 90 ? 16.518 -0.503 -29.493 1.00 98.19 90 LEU A C 1
ATOM 766 O O . LEU A 1 90 ? 15.430 -0.419 -28.931 1.00 98.19 90 LEU A O 1
ATOM 770 N N . GLN A 1 91 ? 16.900 -1.621 -30.117 1.00 98.31 91 GLN A N 1
ATOM 771 C CA . GLN A 1 91 ? 16.091 -2.844 -30.118 1.00 98.31 91 GLN A CA 1
ATOM 772 C C . GLN A 1 91 ? 15.870 -3.389 -28.703 1.00 98.31 91 GLN A C 1
ATOM 774 O O . GLN A 1 91 ? 14.740 -3.719 -28.351 1.00 98.31 91 GLN A O 1
ATOM 779 N N . ARG A 1 92 ? 16.914 -3.428 -27.866 1.00 98.12 92 ARG A N 1
ATOM 780 C CA . ARG A 1 92 ? 16.787 -3.858 -26.462 1.00 98.12 92 ARG A CA 1
ATOM 781 C C . ARG A 1 92 ? 15.884 -2.924 -25.661 1.00 98.12 92 ARG A C 1
ATOM 783 O O . ARG A 1 92 ? 15.001 -3.401 -24.956 1.00 98.12 92 ARG A O 1
ATOM 790 N N . GLU A 1 93 ? 16.067 -1.612 -25.803 1.00 98.25 93 GLU A N 1
ATOM 791 C CA . GLU A 1 93 ? 15.220 -0.613 -25.135 1.00 98.25 93 GLU A CA 1
ATOM 792 C C . GLU A 1 93 ? 13.745 -0.770 -25.553 1.00 98.25 93 GLU A C 1
ATOM 794 O O . GLU A 1 93 ? 12.844 -0.759 -24.710 1.00 98.25 93 GLU A O 1
ATOM 799 N N . LEU A 1 94 ? 13.481 -1.007 -26.843 1.00 98.19 94 LEU A N 1
ATOM 800 C CA . LEU A 1 94 ? 12.133 -1.271 -27.346 1.00 98.19 94 LEU A CA 1
ATOM 801 C C . LEU A 1 94 ? 11.534 -2.555 -26.751 1.00 98.19 94 LEU A C 1
ATOM 803 O O . LEU A 1 94 ? 10.379 -2.546 -26.321 1.00 98.19 94 LEU A O 1
ATOM 807 N N . GLU A 1 95 ? 12.296 -3.648 -26.695 1.00 98.44 95 GLU A N 1
ATOM 808 C CA . GLU A 1 95 ? 11.845 -4.903 -26.083 1.00 98.44 95 GLU A CA 1
ATOM 809 C C . GLU A 1 95 ? 11.484 -4.725 -24.601 1.00 98.44 95 GLU A C 1
ATOM 811 O O . GLU A 1 95 ? 10.460 -5.238 -24.139 1.00 98.44 95 GLU A O 1
ATOM 816 N N . GLU A 1 96 ? 12.287 -3.978 -23.844 1.00 98.31 96 GLU A N 1
ATOM 817 C CA . GLU A 1 96 ? 12.012 -3.682 -22.437 1.00 98.31 96 GLU A CA 1
ATOM 818 C C . GLU A 1 96 ? 10.732 -2.862 -22.257 1.00 98.31 96 GLU A C 1
ATOM 820 O O . GLU A 1 96 ? 9.895 -3.193 -21.405 1.00 98.31 96 GLU A O 1
ATOM 825 N N . LEU A 1 97 ? 10.541 -1.836 -23.090 1.00 98.44 97 LEU A N 1
ATOM 826 C CA . LEU A 1 97 ? 9.332 -1.015 -23.089 1.00 98.44 97 LEU A CA 1
ATOM 827 C C . LEU A 1 97 ? 8.091 -1.833 -23.452 1.00 98.44 97 LEU A C 1
ATOM 829 O O . LEU A 1 97 ? 7.058 -1.703 -22.790 1.00 98.44 97 LEU A O 1
ATOM 833 N N . LEU A 1 98 ? 8.182 -2.724 -24.441 1.00 98.31 98 LEU A N 1
ATOM 834 C CA . LEU A 1 98 ? 7.085 -3.622 -24.808 1.00 98.31 98 LEU A CA 1
ATOM 835 C C . LEU A 1 98 ? 6.734 -4.572 -23.658 1.00 98.31 98 LEU A C 1
ATOM 837 O O . LEU A 1 98 ? 5.563 -4.669 -23.284 1.00 98.31 98 LEU A O 1
ATOM 841 N N . ARG A 1 99 ? 7.732 -5.180 -23.004 1.00 98.25 99 ARG A N 1
ATOM 842 C CA . ARG A 1 99 ? 7.515 -6.009 -21.802 1.00 98.25 99 ARG A CA 1
ATOM 843 C C . ARG A 1 99 ? 6.888 -5.212 -20.661 1.00 98.25 99 ARG A C 1
ATOM 845 O O . ARG A 1 99 ? 6.072 -5.736 -19.900 1.00 98.25 99 ARG A O 1
ATOM 852 N N . HIS A 1 100 ? 7.274 -3.950 -20.480 1.00 97.88 100 HIS A N 1
ATOM 853 C CA . HIS A 1 100 ? 6.650 -3.081 -19.484 1.00 97.88 100 HIS A CA 1
ATOM 854 C C . HIS A 1 100 ? 5.184 -2.791 -19.830 1.00 97.88 100 HIS A C 1
ATOM 856 O O . HIS A 1 100 ? 4.310 -2.966 -18.978 1.00 97.88 100 HIS A O 1
ATOM 862 N N . ARG A 1 101 ? 4.897 -2.455 -21.092 1.00 98.25 101 ARG A N 1
ATOM 863 C CA . ARG A 1 101 ? 3.536 -2.229 -21.591 1.00 98.25 101 ARG A CA 1
ATOM 864 C C . ARG A 1 101 ? 2.650 -3.456 -21.402 1.00 98.25 101 ARG A C 1
ATOM 866 O O . ARG A 1 101 ? 1.527 -3.322 -20.927 1.00 98.25 101 ARG A O 1
ATOM 873 N N . GLU A 1 102 ? 3.146 -4.648 -21.720 1.00 98.25 102 GLU A N 1
ATOM 874 C CA . GLU A 1 102 ? 2.407 -5.900 -21.525 1.00 98.25 102 GLU A CA 1
ATOM 875 C C . GLU A 1 102 ? 2.103 -6.172 -20.051 1.00 98.25 102 GLU A C 1
ATOM 877 O O . GLU A 1 102 ? 0.981 -6.549 -19.711 1.00 98.25 102 GLU A O 1
ATOM 882 N N . ARG A 1 103 ? 3.068 -5.937 -19.151 1.00 98.06 103 ARG A N 1
ATOM 883 C CA . ARG A 1 103 ? 2.840 -6.057 -17.701 1.00 98.06 103 ARG A CA 1
ATOM 884 C C . ARG A 1 103 ? 1.746 -5.104 -17.225 1.00 98.06 103 ARG A C 1
ATOM 886 O O . ARG A 1 103 ? 0.870 -5.520 -16.468 1.00 98.06 103 ARG A O 1
ATOM 893 N N . LEU A 1 104 ? 1.765 -3.852 -17.681 1.00 97.44 104 LEU A N 1
ATOM 894 C CA . LEU A 1 104 ? 0.718 -2.879 -17.363 1.00 97.44 104 LEU A CA 1
ATOM 895 C C . LEU A 1 104 ? -0.638 -3.287 -17.946 1.00 97.44 104 LEU A C 1
ATOM 897 O O . LEU A 1 104 ? -1.637 -3.228 -17.236 1.00 97.44 104 LEU A O 1
ATOM 901 N N . ALA A 1 105 ? -0.676 -3.768 -19.189 1.00 97.38 105 ALA A N 1
ATOM 902 C CA . ALA A 1 105 ? -1.901 -4.239 -19.828 1.00 97.38 105 ALA A CA 1
ATOM 903 C C . ALA A 1 105 ? -2.529 -5.413 -19.061 1.00 97.38 105 ALA A C 1
ATOM 905 O O . ALA A 1 105 ? -3.728 -5.392 -18.794 1.00 97.38 105 ALA A O 1
ATOM 906 N N . ARG A 1 106 ? -1.723 -6.390 -18.619 1.00 97.50 106 ARG A N 1
ATOM 907 C CA . ARG A 1 106 ? -2.195 -7.504 -17.775 1.00 97.50 106 ARG A CA 1
ATOM 908 C C . ARG A 1 106 ? -2.751 -7.011 -16.440 1.00 97.50 106 ARG A C 1
ATOM 910 O O . ARG A 1 106 ? -3.811 -7.466 -16.019 1.00 97.50 106 ARG A O 1
ATOM 917 N N . ARG A 1 107 ? -2.081 -6.049 -15.791 1.00 96.31 107 ARG A N 1
ATOM 918 C CA . ARG A 1 107 ? -2.582 -5.434 -14.548 1.00 96.31 107 ARG A CA 1
ATOM 919 C C . ARG A 1 107 ? -3.911 -4.718 -14.781 1.00 96.31 107 ARG A C 1
ATOM 921 O O . ARG A 1 107 ? -4.864 -4.973 -14.055 1.00 96.31 107 ARG A O 1
ATOM 928 N N . LEU A 1 108 ? -4.020 -3.891 -15.817 1.00 95.62 108 LEU A N 1
ATOM 929 C CA . LEU A 1 108 ? -5.275 -3.218 -16.164 1.00 95.62 108 LEU A CA 1
ATOM 930 C C . LEU A 1 108 ? -6.397 -4.217 -16.472 1.00 95.62 108 LEU A C 1
ATOM 932 O O . LEU A 1 108 ? -7.521 -4.032 -16.015 1.00 95.62 108 LEU A O 1
ATOM 936 N N . GLN A 1 109 ? -6.088 -5.308 -17.175 1.00 96.19 109 GLN A N 1
ATOM 937 C CA . GLN A 1 109 ? -7.051 -6.372 -17.443 1.00 96.19 109 GLN A CA 1
ATOM 938 C C . GLN A 1 109 ? -7.515 -7.060 -16.154 1.00 96.19 109 GLN A C 1
ATOM 940 O O . GLN A 1 109 ? -8.708 -7.306 -16.009 1.00 96.19 109 GLN A O 1
ATOM 945 N N . SER A 1 110 ? -6.613 -7.302 -15.194 1.00 95.88 110 SER A N 1
ATOM 946 C CA . SER A 1 110 ? -6.990 -7.842 -13.880 1.00 95.88 110 SER A CA 1
ATOM 947 C C . SER A 1 110 ? -7.876 -6.893 -13.067 1.00 95.88 110 SER A C 1
ATOM 949 O O . SER A 1 110 ? -8.699 -7.357 -12.286 1.00 95.88 110 SER A O 1
ATOM 951 N N . PHE A 1 111 ? -7.767 -5.575 -13.284 1.00 95.25 111 PHE A N 1
ATOM 952 C CA . PHE A 1 111 ? -8.618 -4.584 -12.620 1.00 95.25 111 PHE A CA 1
ATOM 953 C C . PHE A 1 111 ? -9.972 -4.361 -13.303 1.00 95.25 111 PHE A C 1
ATOM 955 O O . PHE A 1 111 ? -10.881 -3.790 -12.698 1.00 95.25 111 PHE A O 1
ATOM 962 N N . ARG A 1 112 ? -10.135 -4.827 -14.545 1.00 95.44 112 ARG A N 1
ATOM 963 C CA . ARG A 1 112 ? -11.352 -4.624 -15.337 1.00 95.44 112 ARG A CA 1
ATOM 964 C C . ARG A 1 112 ? -12.626 -5.134 -14.641 1.00 95.44 112 ARG A C 1
ATOM 966 O O . ARG A 1 112 ? -13.552 -4.330 -14.550 1.00 95.44 112 ARG A O 1
ATOM 973 N N . PRO A 1 113 ? -12.672 -6.358 -14.067 1.00 96.69 113 PRO A N 1
ATOM 974 C CA . PRO A 1 113 ? -13.875 -6.858 -13.399 1.00 96.69 113 PRO A CA 1
ATOM 975 C C . PRO A 1 113 ? -14.304 -5.999 -12.206 1.00 96.69 113 PRO A C 1
ATOM 977 O O . PRO A 1 113 ? -15.492 -5.792 -11.994 1.00 96.69 113 PRO A O 1
ATOM 980 N N . PHE A 1 114 ? -13.349 -5.451 -11.447 1.00 94.19 114 PHE A N 1
ATOM 981 C CA . PHE A 1 114 ? -13.656 -4.556 -10.328 1.00 94.19 114 PHE A CA 1
ATOM 982 C C . PHE 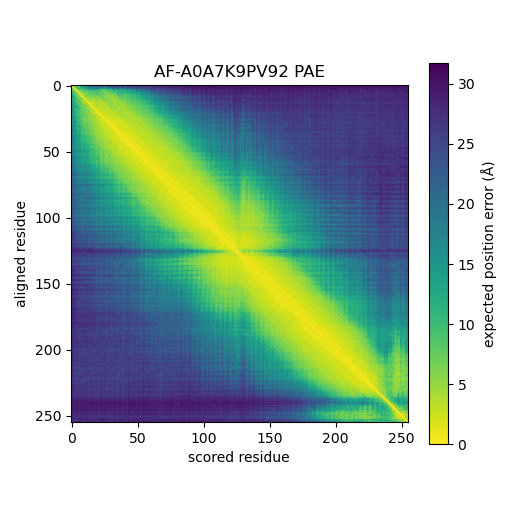A 1 114 ? -14.245 -3.232 -10.819 1.00 94.19 114 PHE A C 1
ATOM 984 O O . PHE A 1 114 ? -15.196 -2.724 -10.235 1.00 94.19 114 PHE A O 1
ATOM 991 N N . GLY A 1 115 ? -13.711 -2.687 -11.916 1.00 92.88 115 GLY A N 1
ATOM 992 C CA . GLY A 1 115 ? -14.268 -1.495 -12.550 1.00 92.88 115 GLY A CA 1
ATOM 993 C C . GLY A 1 115 ? -15.675 -1.719 -13.111 1.00 92.88 115 GLY A C 1
ATOM 994 O O . GLY A 1 115 ? -16.524 -0.845 -12.960 1.00 92.88 115 GLY A O 1
ATOM 995 N N . ASP A 1 116 ? -15.926 -2.877 -13.730 1.00 95.25 116 ASP A N 1
ATOM 996 C CA . ASP A 1 116 ? -17.256 -3.277 -14.212 1.00 95.25 116 ASP A CA 1
ATOM 997 C C . ASP A 1 116 ? -18.239 -3.407 -13.040 1.00 95.25 116 ASP A C 1
ATOM 999 O O . ASP A 1 116 ? -19.277 -2.752 -13.038 1.00 95.25 116 ASP A O 1
ATOM 1003 N N . TYR A 1 117 ? -17.856 -4.129 -11.984 1.00 95.00 117 TYR A N 1
ATOM 1004 C CA . TYR A 1 117 ? -18.656 -4.260 -10.767 1.00 95.00 117 TYR A CA 1
ATOM 1005 C C . TYR A 1 117 ? -19.003 -2.903 -10.138 1.00 95.00 117 TYR A C 1
ATOM 1007 O O . TYR A 1 117 ? -20.156 -2.653 -9.797 1.00 95.00 117 TYR A O 1
ATOM 1015 N N . LEU A 1 118 ? -18.028 -1.997 -10.006 1.00 94.06 118 LEU A N 1
ATOM 1016 C CA . LEU A 1 118 ? -18.269 -0.667 -9.440 1.00 94.06 118 LEU A CA 1
ATOM 1017 C C . LEU A 1 118 ? -19.222 0.168 -10.304 1.00 94.06 118 LEU A C 1
ATOM 1019 O O . LEU A 1 118 ? -20.033 0.911 -9.755 1.00 94.06 118 LEU A O 1
ATOM 1023 N N . ARG A 1 119 ? -19.159 0.032 -11.634 1.00 94.06 119 ARG A N 1
ATOM 1024 C CA . ARG A 1 119 ? -20.124 0.665 -12.544 1.00 94.06 119 ARG A CA 1
ATOM 1025 C C . ARG A 1 119 ? -21.522 0.066 -12.407 1.00 94.06 119 ARG A C 1
ATOM 1027 O O . ARG A 1 119 ? -22.485 0.825 -12.367 1.00 94.06 119 ARG A O 1
ATOM 1034 N N . ASP A 1 120 ? -21.639 -1.253 -12.28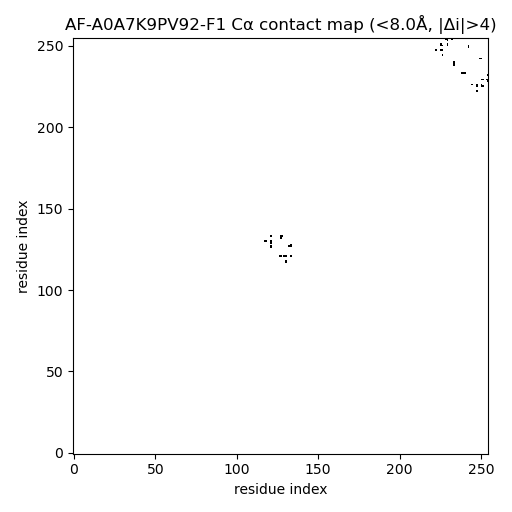5 1.00 95.38 120 ASP A N 1
ATOM 1035 C CA . ASP A 1 120 ? -22.928 -1.921 -12.077 1.00 95.38 120 ASP A CA 1
ATOM 1036 C C . ASP A 1 120 ? -23.571 -1.490 -10.755 1.00 95.38 120 ASP A C 1
ATOM 1038 O O . ASP A 1 120 ? -24.766 -1.206 -10.694 1.00 95.38 120 ASP A O 1
ATOM 1042 N N . VAL A 1 121 ? -22.774 -1.399 -9.689 1.00 93.88 121 VAL A N 1
ATOM 1043 C CA . VAL A 1 121 ? -23.217 -0.914 -8.377 1.00 93.88 121 VAL A CA 1
ATOM 1044 C C . VAL A 1 121 ? -23.646 0.552 -8.449 1.00 93.88 121 VAL A C 1
ATOM 1046 O O . VAL A 1 1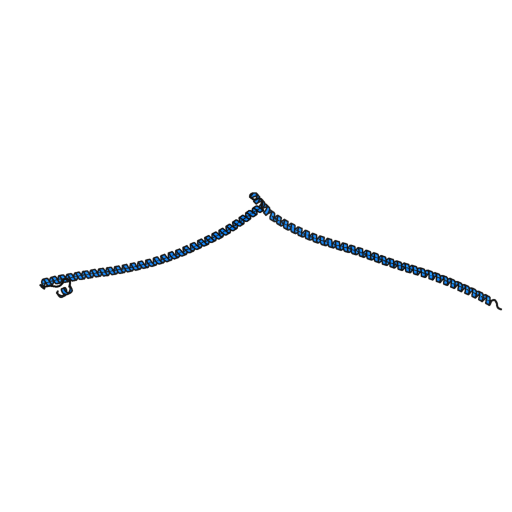21 ? -24.715 0.893 -7.939 1.00 93.88 121 VAL A O 1
ATOM 1049 N N . LEU A 1 122 ? -22.861 1.401 -9.122 1.00 94.56 122 LEU A N 1
ATOM 1050 C CA . LEU A 1 122 ? -23.203 2.805 -9.357 1.00 94.56 122 LEU A CA 1
ATOM 1051 C C . LEU A 1 122 ? -24.554 2.931 -10.079 1.00 94.56 122 LEU A C 1
ATOM 1053 O O . LEU A 1 122 ? -25.419 3.686 -9.636 1.00 94.56 122 LEU A O 1
ATOM 1057 N N . ALA A 1 123 ? -24.757 2.149 -11.143 1.00 93.69 123 ALA A N 1
ATOM 1058 C CA . ALA A 1 123 ? -25.993 2.140 -11.920 1.00 93.69 123 ALA A CA 1
ATOM 1059 C C . ALA A 1 123 ? -27.199 1.645 -11.106 1.00 93.69 123 ALA A C 1
ATOM 1061 O O . ALA A 1 123 ? -28.286 2.206 -11.218 1.00 93.69 123 ALA A O 1
ATOM 1062 N N . ARG A 1 124 ? -27.015 0.620 -10.263 1.00 94.25 124 ARG A N 1
ATOM 1063 C CA . ARG A 1 124 ? -28.074 0.094 -9.385 1.00 94.25 124 ARG A CA 1
ATOM 1064 C C . ARG A 1 124 ? -28.482 1.080 -8.299 1.00 94.25 124 ARG A C 1
ATOM 1066 O O . ARG A 1 124 ? -29.661 1.146 -7.970 1.00 94.25 124 ARG A O 1
ATOM 1073 N N . MET A 1 125 ? -27.525 1.802 -7.716 1.00 89.94 125 MET A N 1
ATOM 1074 C CA . MET A 1 125 ? -27.831 2.764 -6.659 1.00 89.94 125 MET A CA 1
ATOM 1075 C C . MET A 1 125 ? -28.410 4.063 -7.210 1.00 89.94 125 MET A C 1
ATOM 1077 O O . MET A 1 125 ? -29.284 4.636 -6.570 1.00 89.94 125 MET A O 1
ATOM 1081 N N . GLY A 1 126 ? -27.935 4.547 -8.362 1.00 88.69 126 GLY A N 1
ATOM 1082 C CA . GLY A 1 126 ? -28.459 5.752 -9.020 1.00 88.69 126 GLY A CA 1
ATOM 1083 C C . GLY A 1 126 ? -28.318 7.057 -8.219 1.00 88.69 126 GLY A C 1
ATOM 1084 O O . GLY A 1 126 ? -28.851 8.082 -8.627 1.00 88.69 126 GLY A O 1
ATOM 1085 N N . GLN A 1 127 ? -27.620 7.030 -7.078 1.00 91.50 127 GLN A N 1
ATOM 1086 C CA . GLN A 1 127 ? -27.499 8.146 -6.129 1.00 91.50 127 GLN A CA 1
ATOM 1087 C C . GLN A 1 127 ? -26.205 8.953 -6.288 1.00 91.50 127 GLN A C 1
ATOM 1089 O O . GLN A 1 127 ? -26.089 10.041 -5.731 1.00 91.50 127 GLN A O 1
ATOM 1094 N N . PHE A 1 128 ? -25.227 8.432 -7.030 1.00 92.44 128 PHE A N 1
ATOM 1095 C CA . PHE A 1 128 ? -23.911 9.049 -7.182 1.00 92.44 128 PHE A CA 1
ATOM 1096 C C . PHE A 1 128 ? -23.637 9.381 -8.648 1.00 92.44 128 PHE A C 1
ATOM 1098 O O . PHE A 1 128 ? -24.064 8.661 -9.549 1.00 92.44 128 PHE A O 1
ATOM 1105 N N . GLN A 1 129 ? -22.909 10.476 -8.877 1.00 90.69 129 GLN A N 1
ATOM 1106 C CA . GLN A 1 129 ? -22.541 10.933 -10.219 1.00 90.69 129 GLN A CA 1
ATOM 1107 C C . GLN A 1 129 ? -21.492 10.019 -10.865 1.00 90.69 129 GLN A C 1
ATOM 1109 O O . GLN A 1 129 ? -21.573 9.727 -12.057 1.00 90.69 129 GLN A O 1
ATOM 1114 N N . ASP A 1 130 ? -20.511 9.563 -10.084 1.00 93.94 130 ASP A N 1
ATOM 1115 C CA . ASP A 1 130 ? -19.430 8.701 -10.540 1.00 93.94 130 ASP A CA 1
ATOM 1116 C C . ASP A 1 130 ? -18.934 7.744 -9.436 1.00 93.94 130 ASP A C 1
ATOM 1118 O O . ASP A 1 130 ? -19.313 7.825 -8.262 1.00 93.94 130 ASP A O 1
ATOM 1122 N N . VAL A 1 131 ? -18.094 6.783 -9.835 1.00 93.25 131 VAL A N 1
ATOM 1123 C CA . VAL A 1 131 ? -17.503 5.791 -8.923 1.00 93.25 131 VAL A CA 1
ATOM 1124 C C . VAL A 1 131 ? -16.625 6.454 -7.844 1.00 93.25 131 VAL A C 1
ATOM 1126 O O . VAL A 1 131 ? -16.756 6.063 -6.685 1.00 93.25 131 VAL A O 1
ATOM 1129 N N . PRO A 1 132 ? -15.756 7.443 -8.149 1.00 95.38 132 PRO A N 1
ATOM 1130 C CA . PRO A 1 132 ? -14.992 8.154 -7.124 1.00 95.38 132 PRO A CA 1
ATOM 1131 C C . PRO A 1 132 ? -15.854 8.800 -6.033 1.00 95.38 132 PRO A C 1
ATOM 1133 O O . PRO A 1 132 ? -15.574 8.582 -4.855 1.00 95.38 132 PRO A O 1
ATOM 1136 N N . ALA A 1 133 ? -16.913 9.536 -6.385 1.00 94.25 133 ALA A N 1
ATOM 1137 C CA . ALA A 1 133 ? -17.800 10.163 -5.407 1.00 94.25 133 ALA A CA 1
ATOM 1138 C C . ALA A 1 133 ? -18.488 9.120 -4.514 1.00 94.25 133 ALA A C 1
ATOM 1140 O O . ALA A 1 133 ? -18.550 9.289 -3.294 1.00 94.25 133 ALA A O 1
ATOM 1141 N N . MET A 1 134 ? -18.932 8.006 -5.107 1.00 95.06 134 MET A N 1
ATOM 1142 C CA . MET A 1 134 ? -19.481 6.868 -4.368 1.00 95.06 134 MET A CA 1
ATOM 1143 C C . MET A 1 134 ? -18.460 6.304 -3.366 1.00 95.06 134 MET A C 1
ATOM 1145 O O . MET A 1 134 ? -18.781 6.107 -2.195 1.00 95.06 134 MET A O 1
ATOM 1149 N N . LEU A 1 135 ? -17.214 6.079 -3.793 1.00 94.88 135 LEU A N 1
ATOM 1150 C CA . LEU A 1 135 ? -16.158 5.548 -2.926 1.00 94.88 135 LEU A CA 1
ATOM 1151 C C . LEU A 1 135 ? -15.783 6.507 -1.792 1.00 94.88 135 LEU A C 1
ATOM 1153 O O . LEU A 1 135 ? -15.528 6.044 -0.683 1.00 94.88 135 LEU A O 1
ATOM 1157 N N . VAL A 1 136 ? -15.780 7.821 -2.033 1.00 95.94 136 VAL A N 1
ATOM 1158 C CA . VAL A 1 136 ? -15.561 8.821 -0.975 1.00 95.94 136 VAL A CA 1
ATOM 1159 C C . VAL A 1 136 ? -16.663 8.728 0.078 1.00 95.94 136 VAL A C 1
ATOM 1161 O O . VAL A 1 136 ? -16.360 8.668 1.268 1.00 95.94 136 VAL A O 1
ATOM 1164 N N . HIS A 1 137 ? -17.929 8.649 -0.342 1.00 94.00 137 HIS A N 1
ATOM 1165 C CA . HIS A 1 137 ? -19.050 8.493 0.583 1.00 94.00 137 HIS A CA 1
ATOM 1166 C C . HIS A 1 137 ? -18.929 7.212 1.423 1.00 94.00 137 HIS A C 1
ATOM 1168 O O . HIS A 1 137 ? -19.023 7.270 2.650 1.00 94.00 137 HIS A O 1
ATOM 1174 N N . PHE A 1 138 ? -18.646 6.068 0.790 1.00 93.69 138 PHE A N 1
ATOM 1175 C CA . PHE A 1 138 ? -18.427 4.812 1.515 1.00 93.69 138 PHE A CA 1
ATOM 1176 C C . PHE A 1 138 ? -17.196 4.853 2.420 1.00 93.69 138 PHE A C 1
ATOM 1178 O O . PHE A 1 138 ? -17.220 4.259 3.495 1.00 93.69 138 PHE A O 1
ATOM 1185 N N . GLY A 1 139 ? -16.146 5.575 2.030 1.00 96.81 139 GLY A N 1
ATOM 1186 C CA . GLY A 1 139 ? -14.974 5.805 2.869 1.00 96.81 139 GLY A CA 1
ATOM 1187 C C . GLY A 1 139 ? -15.325 6.562 4.149 1.00 96.81 139 GLY A C 1
ATOM 1188 O O . GLY A 1 139 ? -14.924 6.147 5.236 1.00 96.81 139 GLY A O 1
ATOM 1189 N N . VAL A 1 140 ? -16.134 7.621 4.043 1.00 96.88 140 VAL A N 1
ATOM 1190 C CA . VAL A 1 140 ? -16.649 8.349 5.214 1.00 96.88 140 VAL A CA 1
ATOM 1191 C C . VAL A 1 140 ? -17.524 7.437 6.072 1.00 96.88 140 VAL A C 1
ATOM 1193 O O . VAL A 1 140 ? -17.329 7.383 7.283 1.00 96.88 140 VAL A O 1
ATOM 1196 N N . LEU A 1 141 ? -18.442 6.679 5.464 1.00 96.69 141 LEU A N 1
ATOM 1197 C CA . LEU A 1 141 ? -19.332 5.772 6.192 1.00 96.69 141 LEU A CA 1
ATOM 1198 C C . LEU A 1 141 ? -18.559 4.682 6.948 1.00 96.69 141 LEU A C 1
ATOM 1200 O O . LEU A 1 141 ? -18.857 4.421 8.110 1.00 96.69 141 LEU A O 1
ATOM 1204 N N . ALA A 1 142 ? -17.541 4.088 6.323 1.00 97.56 142 ALA A N 1
ATOM 1205 C CA . ALA A 1 142 ? -16.662 3.116 6.966 1.00 97.56 142 ALA A CA 1
ATOM 1206 C C . ALA A 1 142 ? -15.888 3.743 8.139 1.00 97.56 142 ALA A C 1
ATOM 1208 O O . ALA A 1 142 ? -15.760 3.123 9.194 1.00 97.56 142 ALA A O 1
ATOM 1209 N N . GLY A 1 143 ? -15.426 4.989 7.987 1.00 97.94 143 GLY A N 1
ATOM 1210 C CA . GLY A 1 143 ? -14.800 5.748 9.070 1.00 97.94 143 GLY A CA 1
ATOM 1211 C C . GLY A 1 143 ? -15.751 5.994 10.246 1.00 97.94 143 GLY A C 1
ATOM 1212 O O . GLY A 1 143 ? -15.387 5.749 11.394 1.00 97.94 143 GLY A O 1
ATOM 1213 N N . VAL A 1 144 ? -16.991 6.404 9.966 1.00 97.44 144 VAL A N 1
ATOM 1214 C CA . VAL A 1 144 ? -18.034 6.588 10.990 1.00 97.44 144 VAL A CA 1
ATOM 1215 C C . VAL A 1 144 ? -18.366 5.262 11.676 1.00 97.44 144 VAL A C 1
ATOM 1217 O O . VAL A 1 144 ? -18.452 5.216 12.899 1.00 97.44 144 VAL A O 1
ATOM 1220 N N . GLN A 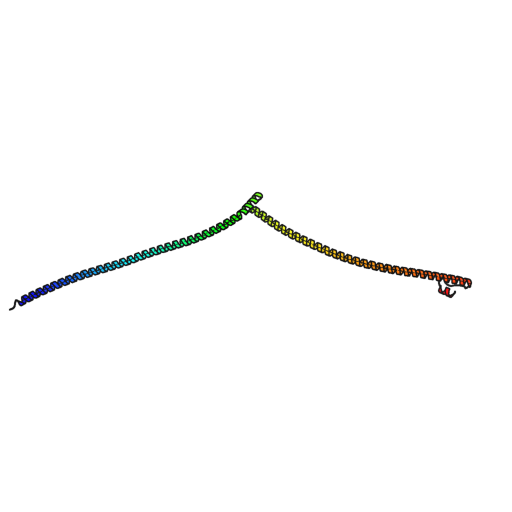1 145 ? -18.499 4.169 10.921 1.00 97.56 145 GLN A N 1
ATOM 1221 C CA . GLN A 1 145 ? -18.755 2.842 11.482 1.00 97.56 145 GLN A CA 1
ATOM 1222 C C . GLN A 1 145 ? -17.630 2.400 12.428 1.00 97.56 145 GLN A C 1
ATOM 1224 O O . GLN A 1 145 ? -17.912 1.869 13.500 1.00 97.56 145 GLN A O 1
ATOM 1229 N N . ALA A 1 146 ? -16.369 2.647 12.063 1.00 97.81 146 ALA A N 1
ATOM 1230 C CA . ALA A 1 146 ? -15.226 2.342 12.917 1.00 97.81 146 ALA A CA 1
ATOM 1231 C C . ALA A 1 146 ? -15.229 3.178 14.209 1.00 97.81 146 ALA A C 1
ATOM 1233 O O . ALA A 1 146 ? -14.996 2.632 15.286 1.00 97.81 146 ALA A O 1
ATOM 1234 N N . ALA A 1 147 ? -15.543 4.475 14.125 1.00 97.62 147 ALA A N 1
ATOM 1235 C CA . ALA A 1 147 ? -15.650 5.340 15.301 1.00 97.62 147 ALA A CA 1
ATOM 1236 C C . ALA A 1 147 ? -16.778 4.889 16.246 1.00 97.62 147 ALA A C 1
ATOM 1238 O O . ALA A 1 147 ? -16.558 4.744 17.447 1.00 97.62 147 ALA A O 1
ATOM 1239 N N . LEU A 1 148 ? -17.960 4.578 15.702 1.00 98.00 148 LEU A N 1
ATOM 1240 C CA . LEU A 1 148 ? -19.088 4.062 16.484 1.00 98.00 148 LEU A CA 1
ATOM 1241 C C . LEU A 1 148 ? -18.767 2.718 17.150 1.00 98.00 148 LEU A C 1
ATOM 1243 O O . LEU A 1 148 ? -19.184 2.484 18.282 1.00 98.00 148 LEU A O 1
ATOM 1247 N N . ALA A 1 149 ? -18.021 1.838 16.475 1.00 97.88 149 ALA A N 1
ATOM 1248 C CA . ALA A 1 149 ? -17.580 0.576 17.063 1.00 97.88 149 ALA A CA 1
ATOM 1249 C C . ALA A 1 149 ? -16.661 0.807 18.275 1.00 97.88 149 ALA A C 1
ATOM 1251 O O . ALA A 1 149 ? -16.875 0.198 19.321 1.00 97.88 149 ALA A O 1
ATOM 1252 N N . GLN A 1 150 ? -15.708 1.739 18.174 1.00 97.94 150 GLN A N 1
ATOM 1253 C CA . GLN A 1 150 ? -14.831 2.100 19.295 1.00 97.94 150 GLN A CA 1
ATOM 1254 C C . GLN A 1 150 ? -15.607 2.703 20.471 1.00 97.94 150 GLN A C 1
ATOM 1256 O O . GLN A 1 150 ? -15.369 2.351 21.627 1.00 97.94 150 GLN A O 1
ATOM 1261 N N . GLU A 1 151 ? -16.562 3.594 20.201 1.00 97.75 151 GLU A N 1
ATOM 1262 C CA . GLU A 1 151 ? -17.415 4.161 21.248 1.00 97.75 151 GLU A CA 1
ATOM 1263 C C . GLU A 1 151 ? -18.286 3.094 21.920 1.00 97.75 151 GLU A C 1
ATOM 1265 O O . GLU A 1 151 ? -18.462 3.117 23.141 1.00 97.75 151 GLU A O 1
ATOM 1270 N N . ALA A 1 152 ? -18.801 2.135 21.146 1.00 97.62 152 ALA A N 1
ATOM 1271 C CA . ALA A 1 152 ? -19.574 1.018 21.670 1.00 97.62 152 ALA A CA 1
ATOM 1272 C C . ALA A 1 152 ? -18.726 0.121 22.583 1.00 97.62 152 ALA A C 1
ATOM 1274 O O . ALA A 1 152 ? -19.180 -0.221 23.677 1.00 97.62 152 ALA A O 1
ATOM 1275 N N . GLU A 1 153 ? -17.496 -0.214 22.186 1.00 97.56 153 GLU A N 1
ATOM 1276 C CA . GLU A 1 153 ? -16.549 -0.966 23.021 1.00 97.56 153 GLU A CA 1
ATOM 1277 C C . GLU A 1 153 ? -16.231 -0.213 24.319 1.00 97.56 153 GLU A C 1
ATOM 1279 O O . GLU A 1 153 ? -16.408 -0.755 25.412 1.00 97.56 153 GLU A O 1
ATOM 1284 N N . ALA A 1 154 ? -15.889 1.076 24.231 1.00 97.69 154 ALA A N 1
ATOM 1285 C CA . ALA A 1 154 ? -15.644 1.908 25.409 1.00 97.69 154 ALA A CA 1
ATOM 1286 C C . ALA A 1 154 ? -16.878 1.992 26.331 1.00 97.69 154 ALA A C 1
ATOM 1288 O O . ALA A 1 154 ? -16.763 1.991 27.560 1.00 97.69 154 ALA A O 1
ATOM 1289 N N . GLY A 1 155 ? -18.083 2.048 25.757 1.00 97.88 155 GLY A N 1
ATOM 1290 C CA . GLY A 1 155 ? -19.340 1.980 26.496 1.00 97.88 155 GLY A CA 1
ATOM 1291 C C . GLY A 1 155 ? -19.516 0.647 27.228 1.00 97.88 155 GLY A C 1
ATOM 1292 O O . GLY A 1 155 ? -19.865 0.636 28.412 1.00 97.88 155 GLY A O 1
ATOM 1293 N N . GLN A 1 156 ? -19.229 -0.473 26.562 1.00 97.38 156 GLN A N 1
ATOM 1294 C CA . GLN A 1 156 ? -19.279 -1.808 27.163 1.00 97.38 156 GLN A CA 1
ATOM 1295 C C . GLN A 1 156 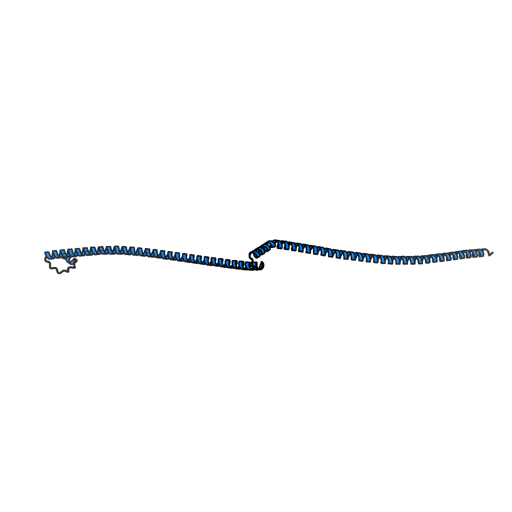? -18.286 -1.952 28.318 1.00 97.38 156 GLN A C 1
ATOM 1297 O O . GLN A 1 156 ? -18.657 -2.470 29.374 1.00 97.38 156 GLN A O 1
ATOM 1302 N N . GLU A 1 157 ? -17.067 -1.436 28.172 1.00 97.88 157 GLU A N 1
ATOM 1303 C CA . GLU A 1 157 ? -16.070 -1.431 29.244 1.00 97.88 157 GLU A CA 1
ATOM 1304 C C . GLU A 1 157 ? -16.546 -0.634 30.462 1.00 97.88 157 GLU A C 1
ATOM 1306 O O . GLU A 1 157 ? -16.472 -1.121 31.594 1.00 97.88 157 GLU A O 1
ATOM 1311 N N . ARG A 1 158 ? -17.107 0.566 30.256 1.00 98.12 158 ARG A N 1
ATOM 1312 C CA . ARG A 1 158 ? -17.675 1.377 31.349 1.00 98.12 158 ARG A CA 1
ATOM 1313 C C . ARG A 1 158 ? -18.813 0.647 32.059 1.00 98.12 158 ARG A C 1
ATOM 1315 O O . ARG A 1 158 ? -18.877 0.661 33.290 1.00 98.12 158 ARG A O 1
ATOM 1322 N N . LEU A 1 159 ? -19.692 -0.023 31.312 1.00 98.25 159 LEU A N 1
ATOM 1323 C CA . LEU A 1 159 ? -20.769 -0.832 31.886 1.00 98.25 159 LEU A CA 1
ATOM 1324 C C . LEU A 1 159 ? -20.225 -2.028 32.677 1.00 98.25 159 LEU A C 1
ATOM 1326 O O . LEU A 1 159 ? -20.714 -2.300 33.774 1.00 98.25 159 LEU A O 1
ATOM 1330 N N . ALA A 1 160 ? -19.207 -2.721 32.165 1.00 97.75 160 ALA A N 1
ATOM 1331 C CA . ALA A 1 160 ? -18.558 -3.829 32.861 1.00 97.75 160 ALA A CA 1
ATOM 1332 C C . ALA A 1 160 ? -17.911 -3.364 34.176 1.00 97.75 160 ALA A C 1
ATOM 1334 O O . ALA A 1 160 ? -18.124 -3.981 35.222 1.00 97.75 160 ALA A O 1
ATOM 1335 N N . GLN A 1 161 ? -17.211 -2.226 34.157 1.00 98.00 161 GLN A N 1
ATOM 1336 C CA . GLN A 1 161 ? -16.651 -1.607 35.359 1.00 98.00 161 GLN A CA 1
ATOM 1337 C C . GLN A 1 161 ? -17.745 -1.223 36.365 1.00 98.00 161 GLN A C 1
ATOM 1339 O O . GLN A 1 161 ? -17.611 -1.504 37.556 1.00 98.00 161 GLN A O 1
ATOM 1344 N N . GLY A 1 162 ? -18.847 -0.624 35.903 1.00 97.88 162 GLY A N 1
ATOM 1345 C CA . GLY A 1 162 ? -19.993 -0.283 36.749 1.00 97.88 162 GLY A CA 1
ATOM 1346 C C . GLY A 1 162 ? -20.623 -1.511 37.411 1.00 97.88 162 GLY A C 1
ATOM 1347 O O . GLY A 1 162 ? -20.861 -1.510 38.619 1.00 97.88 162 GLY A O 1
ATOM 1348 N N . ARG A 1 163 ? -20.819 -2.596 36.651 1.00 97.94 163 ARG A N 1
ATOM 1349 C CA . ARG A 1 163 ? -21.322 -3.879 37.173 1.00 97.94 163 ARG A CA 1
ATOM 1350 C C . ARG A 1 163 ? -20.377 -4.479 38.213 1.00 97.94 163 ARG A C 1
ATOM 1352 O O . ARG A 1 163 ? -20.844 -4.897 39.269 1.00 97.94 163 ARG A O 1
ATOM 1359 N N . ALA A 1 164 ? -19.070 -4.463 37.954 1.00 98.00 164 ALA A N 1
ATOM 1360 C CA . ALA A 1 164 ? -18.069 -4.952 38.898 1.00 98.00 164 ALA A CA 1
ATOM 1361 C C . ALA A 1 164 ? -18.074 -4.146 40.209 1.00 98.00 164 ALA A C 1
ATOM 1363 O O . ALA A 1 164 ? -18.029 -4.730 41.290 1.00 98.00 164 ALA A O 1
ATOM 1364 N N . ARG A 1 165 ? -18.189 -2.812 40.134 1.00 98.19 165 ARG A N 1
ATOM 1365 C CA . ARG A 1 165 ? -18.309 -1.945 41.321 1.00 98.19 165 ARG A CA 1
ATOM 1366 C C . ARG A 1 165 ? -19.575 -2.245 42.121 1.00 98.19 165 ARG A C 1
ATOM 1368 O O . ARG A 1 165 ? -19.495 -2.410 43.333 1.00 98.19 165 ARG A O 1
ATOM 1375 N N . LEU A 1 166 ? -20.722 -2.371 41.452 1.00 98.00 166 LEU A N 1
ATOM 1376 C CA . LEU A 1 166 ? -21.985 -2.710 42.113 1.00 98.00 166 LEU A CA 1
ATOM 1377 C C . LEU A 1 166 ? -21.919 -4.082 42.796 1.00 98.00 166 LEU A C 1
ATOM 1379 O O . LEU A 1 166 ? -22.429 -4.246 43.901 1.00 98.00 166 LEU A O 1
ATOM 1383 N N . GLN A 1 167 ? -21.294 -5.067 42.149 1.00 98.00 167 GLN A N 1
ATOM 1384 C CA . GLN A 1 167 ? -21.115 -6.394 42.728 1.00 98.00 167 GLN A CA 1
ATOM 1385 C C . GLN A 1 167 ? -20.256 -6.347 43.995 1.00 98.00 167 GLN A C 1
ATOM 1387 O O . GLN A 1 167 ? -20.638 -6.965 44.985 1.00 98.00 167 GLN A O 1
ATOM 1392 N N . ARG A 1 168 ? -19.151 -5.589 43.986 1.00 98.19 168 ARG A N 1
ATOM 1393 C CA . ARG A 1 168 ? -18.309 -5.390 45.178 1.00 98.19 168 ARG A CA 1
ATOM 1394 C C . ARG A 1 168 ? -19.094 -4.757 46.320 1.00 98.19 168 ARG A C 1
ATOM 1396 O O . ARG A 1 168 ? -19.153 -5.341 47.391 1.00 98.19 168 ARG A O 1
ATOM 1403 N N . TYR A 1 169 ? -19.798 -3.659 46.052 1.00 98.12 169 TYR A N 1
ATOM 1404 C CA . TYR A 1 169 ? -20.616 -2.992 47.068 1.00 98.12 169 TYR A CA 1
ATOM 1405 C C . TYR A 1 169 ? -21.688 -3.921 47.661 1.00 98.12 169 TYR A C 1
ATOM 1407 O O . TYR A 1 169 ? -21.916 -3.941 48.867 1.00 98.12 169 TYR A O 1
ATOM 1415 N N . ARG A 1 170 ? -22.337 -4.744 46.825 1.00 97.75 170 ARG A N 1
ATOM 1416 C CA . ARG A 1 170 ? -23.303 -5.748 47.300 1.00 97.75 170 ARG A CA 1
ATOM 1417 C C . ARG A 1 170 ? -22.656 -6.811 48.182 1.00 97.75 170 ARG A C 1
ATOM 1419 O O . ARG A 1 170 ? -23.275 -7.230 49.154 1.00 97.75 170 ARG A O 1
ATOM 1426 N N . GLN A 1 171 ? -21.453 -7.265 47.836 1.00 97.88 171 GLN A N 1
ATOM 1427 C CA . GLN A 1 171 ? -20.709 -8.231 48.646 1.00 97.88 171 GLN A CA 1
ATOM 1428 C C . GLN A 1 171 ? -20.321 -7.621 49.993 1.00 97.88 171 GLN A C 1
ATOM 1430 O O . GLN A 1 171 ? -20.629 -8.217 51.018 1.00 97.88 171 GLN A O 1
ATOM 1435 N N . GLU A 1 172 ? -19.748 -6.418 49.990 1.00 97.75 172 GLU A N 1
ATOM 1436 C CA . GLU A 1 172 ? -19.373 -5.668 51.196 1.00 97.75 172 GLU A CA 1
ATOM 1437 C C . GLU A 1 172 ? -20.585 -5.461 52.119 1.00 97.75 172 GLU A C 1
ATOM 1439 O O . GLU A 1 172 ? -20.580 -5.906 53.266 1.00 97.75 172 GLU A O 1
ATOM 1444 N N . SER A 1 173 ? -21.689 -4.923 51.594 1.00 96.62 173 SER A N 1
ATOM 1445 C CA . SER A 1 173 ? -22.916 -4.729 52.376 1.00 96.62 173 SER A CA 1
ATOM 1446 C C . SER A 1 173 ? -23.500 -6.050 52.895 1.00 96.62 173 SER A C 1
ATOM 1448 O O . SER A 1 173 ? -23.957 -6.122 54.035 1.00 96.62 173 SER A O 1
ATOM 1450 N N . SER A 1 174 ? -23.454 -7.130 52.105 1.00 97.06 174 SER A N 1
ATOM 1451 C CA . SER A 1 174 ? -23.886 -8.449 52.577 1.00 97.06 174 SER A CA 1
ATOM 1452 C C . SER A 1 174 ? -23.003 -8.966 53.712 1.00 97.06 174 SER A C 1
ATOM 1454 O O . SER A 1 174 ? -23.525 -9.599 54.626 1.00 97.06 174 SER A O 1
ATOM 1456 N N . THR A 1 175 ? -21.691 -8.725 53.668 1.00 97.50 175 THR A N 1
ATOM 1457 C CA . THR A 1 175 ? -20.781 -9.124 54.750 1.00 97.50 175 THR A CA 1
ATOM 1458 C C . THR A 1 175 ? -21.020 -8.317 56.022 1.00 97.50 175 THR A C 1
ATOM 1460 O O . THR A 1 175 ? -21.069 -8.903 57.100 1.00 97.50 175 THR A O 1
ATOM 1463 N N . GLU A 1 176 ? -21.272 -7.012 55.911 1.00 97.50 176 GLU A N 1
ATOM 1464 C CA . GLU A 1 176 ? -21.633 -6.158 57.051 1.00 97.50 176 GLU A CA 1
ATOM 1465 C C . GLU A 1 176 ? -22.975 -6.571 57.674 1.00 97.50 176 GLU A C 1
ATOM 1467 O O . GLU A 1 176 ? -23.105 -6.676 58.894 1.00 97.50 176 GLU A O 1
ATOM 1472 N N . LEU A 1 177 ? -23.981 -6.875 56.846 1.00 97.75 177 LEU A N 1
ATOM 1473 C CA . LEU A 1 177 ? -25.276 -7.377 57.315 1.00 97.75 177 LEU A CA 1
ATOM 1474 C C . LEU A 1 177 ? -25.159 -8.731 58.023 1.00 97.75 177 LEU A C 1
ATOM 1476 O O . LEU A 1 177 ? -25.896 -8.988 58.971 1.00 97.75 177 LEU A O 1
ATOM 1480 N N . LEU A 1 178 ? -24.263 -9.608 57.569 1.00 97.25 178 LEU A N 1
ATOM 1481 C CA . LEU A 1 178 ? -23.986 -10.863 58.268 1.00 97.25 178 LEU A CA 1
ATOM 1482 C C . LEU A 1 178 ? -23.289 -10.598 59.606 1.00 97.25 178 LEU A C 1
ATOM 1484 O O . LEU A 1 178 ? -23.754 -11.106 60.620 1.00 97.25 178 LEU A O 1
ATOM 1488 N N . GLY A 1 179 ? -22.272 -9.731 59.635 1.00 97.12 179 GLY A N 1
ATOM 1489 C CA . GLY A 1 179 ? -21.580 -9.361 60.874 1.00 97.12 179 GLY A CA 1
ATOM 1490 C C . GLY A 1 179 ? -22.521 -8.775 61.931 1.00 97.12 179 GLY A C 1
ATOM 1491 O O . GLY A 1 179 ? -22.534 -9.230 63.071 1.00 97.12 179 GLY A O 1
ATOM 1492 N N . THR A 1 180 ? -23.390 -7.839 61.542 1.00 97.31 180 THR A N 1
ATOM 1493 C CA . THR A 1 180 ? -24.395 -7.257 62.454 1.00 97.31 180 THR A CA 1
ATOM 1494 C C . THR A 1 180 ? -25.438 -8.276 62.921 1.00 97.31 180 THR A C 1
ATOM 1496 O O . THR A 1 180 ? -25.847 -8.246 64.081 1.00 97.31 180 THR A O 1
ATOM 1499 N N . LYS A 1 181 ? -25.868 -9.210 62.060 1.00 97.06 181 LYS A N 1
ATOM 1500 C CA . LYS A 1 181 ? -26.761 -10.310 62.467 1.00 97.06 181 LYS A CA 1
ATOM 1501 C C . LYS A 1 181 ? -26.097 -11.244 63.473 1.00 97.06 181 LYS A C 1
ATOM 1503 O O . LYS A 1 181 ? -26.750 -11.640 64.437 1.00 97.06 181 LYS A O 1
ATOM 1508 N N . ASP A 1 182 ? -24.825 -11.568 63.270 1.00 97.50 182 ASP A N 1
ATOM 1509 C CA . ASP A 1 182 ? -24.059 -12.407 64.189 1.00 97.50 182 ASP A CA 1
ATOM 1510 C C . ASP A 1 182 ? -23.886 -11.715 65.551 1.00 97.50 182 ASP A C 1
ATOM 1512 O O . ASP A 1 182 ? -24.046 -12.347 66.598 1.00 97.50 182 ASP A O 1
ATOM 1516 N N . GLU A 1 183 ? -23.632 -10.403 65.563 1.00 97.75 183 GLU A N 1
ATOM 1517 C CA . GLU A 1 183 ? -23.590 -9.593 66.788 1.00 97.75 183 GLU A CA 1
ATOM 1518 C C . GLU A 1 183 ? -24.943 -9.552 67.508 1.00 97.75 183 GLU A C 1
ATOM 1520 O O . GLU A 1 183 ? -25.000 -9.769 68.720 1.00 97.75 183 GLU A O 1
ATOM 1525 N N . LEU A 1 184 ? -26.041 -9.337 66.776 1.00 97.88 184 LEU A N 1
ATOM 1526 C CA . LEU A 1 184 ? -27.395 -9.369 67.336 1.00 97.88 184 LEU A CA 1
ATOM 1527 C C . LEU A 1 184 ? -27.720 -10.730 67.954 1.00 97.88 184 LEU A C 1
ATOM 1529 O O . LEU A 1 184 ? -28.259 -10.783 69.059 1.00 97.88 184 LEU A O 1
ATOM 1533 N N . ALA A 1 185 ? -27.364 -11.826 67.280 1.00 97.50 185 ALA A N 1
ATOM 1534 C CA . ALA A 1 185 ? -27.555 -13.172 67.808 1.00 97.50 185 ALA A CA 1
ATOM 1535 C C . ALA A 1 185 ? -26.765 -13.375 69.111 1.00 97.50 185 ALA A C 1
ATOM 1537 O O . ALA A 1 185 ? -27.323 -13.868 70.091 1.00 97.50 185 ALA A O 1
ATOM 1538 N N . ARG A 1 186 ? -25.502 -12.926 69.165 1.00 97.94 186 ARG A N 1
ATOM 1539 C CA . ARG A 1 186 ? -24.685 -12.973 70.391 1.00 97.94 186 ARG A CA 1
ATOM 1540 C C . ARG A 1 186 ? -25.320 -12.179 71.530 1.00 97.94 186 ARG A C 1
ATOM 1542 O O . ARG A 1 186 ? -25.471 -12.706 72.631 1.00 97.94 186 ARG A O 1
ATOM 1549 N N . LEU A 1 187 ? -25.737 -10.939 71.279 1.00 97.88 187 LEU A N 1
ATOM 1550 C CA . LEU A 1 187 ? -26.388 -10.106 72.294 1.00 97.88 187 LEU A CA 1
ATOM 1551 C C . LEU A 1 187 ? -27.692 -10.730 72.796 1.00 97.88 187 LEU A C 1
ATOM 1553 O O . LEU A 1 187 ? -27.933 -10.743 74.001 1.00 97.88 187 LEU A O 1
ATOM 1557 N N . HIS A 1 188 ? -28.498 -11.303 71.901 1.00 97.50 188 HIS A N 1
ATOM 1558 C CA . HIS A 1 188 ? -29.722 -11.996 72.283 1.00 97.50 188 HIS A CA 1
ATOM 1559 C C . HIS A 1 188 ? -29.427 -13.211 73.173 1.00 97.50 188 HIS A C 1
ATOM 1561 O O . HIS A 1 188 ? -30.049 -13.352 74.221 1.00 97.50 188 HIS A O 1
ATOM 1567 N N . THR A 1 189 ? -28.419 -14.029 72.841 1.00 97.75 189 THR A N 1
ATOM 1568 C CA . THR A 1 189 ? -28.020 -15.154 73.708 1.00 97.75 189 THR A CA 1
ATOM 1569 C C . THR A 1 189 ? -27.552 -14.706 75.095 1.00 97.75 189 THR A C 1
ATOM 1571 O O . THR A 1 189 ? -27.874 -15.362 76.083 1.00 97.75 189 THR A O 1
ATOM 1574 N N . HIS A 1 190 ? -26.845 -13.575 75.198 1.00 97.69 190 HIS A N 1
ATOM 1575 C CA . HIS A 1 190 ? -26.443 -13.010 76.489 1.00 97.69 190 HIS A CA 1
ATOM 1576 C C . HIS A 1 190 ? -27.634 -12.505 77.305 1.00 97.69 190 HIS A C 1
ATOM 1578 O O . HIS A 1 190 ? -27.674 -12.704 78.517 1.00 97.69 190 HIS A O 1
ATOM 1584 N N . LEU A 1 191 ? -28.601 -11.866 76.647 1.00 97.88 191 LEU A N 1
ATOM 1585 C CA . LEU A 1 191 ? -29.819 -11.385 77.289 1.00 97.88 191 LEU A CA 1
ATOM 1586 C C . LEU A 1 191 ? -30.667 -12.549 77.816 1.00 97.88 191 LEU A C 1
ATOM 1588 O O . LEU A 1 191 ? -31.100 -12.505 78.963 1.00 97.88 191 LEU A O 1
ATOM 1592 N N . GLU A 1 192 ? -30.846 -13.608 77.025 1.00 97.69 192 GLU A N 1
ATOM 1593 C CA . GLU A 1 192 ? -31.563 -14.813 77.460 1.00 97.69 192 GLU A CA 1
ATOM 1594 C C . GLU A 1 192 ? -30.870 -15.497 78.646 1.00 97.69 192 GLU A C 1
ATOM 1596 O O . GLU A 1 192 ? -31.537 -15.895 79.598 1.00 97.69 192 GLU A O 1
ATOM 1601 N N . ALA A 1 193 ? -29.535 -15.576 78.643 1.00 97.50 193 ALA A N 1
ATOM 1602 C CA . ALA A 1 193 ? -28.781 -16.096 79.784 1.00 97.50 193 ALA A CA 1
ATOM 1603 C C . ALA A 1 193 ? -28.999 -15.243 81.048 1.00 97.50 193 ALA A C 1
ATOM 1605 O O . ALA A 1 193 ? -29.309 -15.779 82.109 1.00 97.50 193 ALA A O 1
ATOM 1606 N N . ALA A 1 194 ? -28.928 -13.913 80.929 1.00 96.94 194 ALA A N 1
ATOM 1607 C CA . ALA A 1 194 ? -29.182 -13.013 82.052 1.00 96.94 194 ALA A CA 1
ATOM 1608 C C . ALA A 1 194 ? -30.626 -13.125 82.579 1.00 96.94 194 ALA A C 1
ATOM 1610 O O . ALA A 1 194 ? -30.843 -13.112 83.788 1.00 96.94 194 ALA A O 1
ATOM 1611 N N . HIS A 1 195 ? -31.620 -13.270 81.697 1.00 97.12 195 HIS A N 1
ATOM 1612 C CA . HIS A 1 195 ? -33.007 -13.520 82.099 1.00 97.12 195 HIS A CA 1
ATOM 1613 C C . HIS A 1 195 ? -33.163 -14.850 82.843 1.00 97.12 195 HIS A C 1
ATOM 1615 O O . HIS A 1 195 ? -33.868 -14.903 83.851 1.00 97.12 195 HIS A O 1
ATOM 1621 N N . GLN A 1 196 ? -32.500 -15.913 82.381 1.00 97.31 196 GLN A N 1
ATOM 1622 C CA . GLN A 1 196 ? -32.499 -17.202 83.075 1.00 97.31 196 GLN A CA 1
ATOM 1623 C C . GLN A 1 196 ? -31.904 -17.077 84.481 1.00 97.31 196 GLN A C 1
ATOM 1625 O O . GLN A 1 196 ? -32.499 -17.588 85.429 1.00 97.31 196 GLN A O 1
ATOM 1630 N N . ASP A 1 197 ? -30.795 -16.352 84.633 1.00 97.12 197 ASP A N 1
ATOM 1631 C CA . ASP A 1 197 ? -30.185 -16.097 85.941 1.00 97.12 197 ASP A CA 1
ATOM 1632 C C . ASP A 1 197 ? -31.137 -15.321 86.864 1.00 97.12 197 ASP A C 1
ATOM 1634 O O . ASP A 1 197 ? -31.326 -15.696 88.021 1.00 97.12 197 ASP A O 1
ATOM 1638 N N . VAL A 1 198 ? -31.789 -14.264 86.361 1.00 96.88 198 VAL A N 1
ATOM 1639 C CA . VAL A 1 198 ? -32.773 -13.484 87.134 1.00 96.88 198 VAL A CA 1
ATOM 1640 C C . VAL A 1 198 ? -33.921 -14.372 87.613 1.00 96.88 198 VAL A C 1
ATOM 1642 O O . VAL A 1 198 ? -34.229 -14.365 88.804 1.00 96.88 198 VAL A O 1
ATOM 1645 N N . LEU A 1 199 ? -34.502 -15.190 86.731 1.00 96.88 199 LEU A N 1
ATOM 1646 C CA . LEU A 1 199 ? -35.580 -16.116 87.091 1.00 96.88 199 LEU A CA 1
ATOM 1647 C C . LEU A 1 199 ? -35.144 -17.122 88.168 1.00 96.88 199 LEU A C 1
ATOM 1649 O O . LEU A 1 199 ? -35.915 -17.429 89.082 1.00 96.88 199 LEU A O 1
ATOM 1653 N N . GLN A 1 200 ? -33.906 -17.622 88.100 1.00 97.12 200 GLN A N 1
ATOM 1654 C CA . GLN A 1 200 ? -33.354 -18.498 89.137 1.00 97.12 200 GLN A CA 1
ATOM 1655 C C . GLN A 1 200 ? -33.257 -17.776 90.486 1.00 97.12 200 GLN A C 1
ATOM 1657 O O . GLN A 1 200 ? -33.687 -18.319 91.508 1.00 97.12 200 GLN A O 1
ATOM 1662 N N . TRP A 1 201 ? -32.739 -16.546 90.506 1.00 96.50 201 TRP A N 1
ATOM 1663 C CA . TRP A 1 201 ? -32.632 -15.754 91.732 1.00 96.50 201 TRP A CA 1
ATOM 1664 C C . TRP A 1 201 ? -33.996 -15.377 92.311 1.00 96.50 201 TRP A C 1
ATOM 1666 O O . TRP A 1 201 ? -34.175 -15.458 93.526 1.00 96.50 201 TRP A O 1
ATOM 1676 N N . GLU A 1 202 ? -34.977 -15.041 91.475 1.00 96.94 202 GLU A N 1
ATOM 1677 C CA . GLU A 1 202 ? -36.360 -14.799 91.900 1.00 96.94 202 GLU A CA 1
ATOM 1678 C C . GLU A 1 202 ? -36.997 -16.057 92.508 1.00 96.94 202 GLU A C 1
ATOM 1680 O O . GLU A 1 202 ? -37.641 -15.987 93.560 1.00 96.94 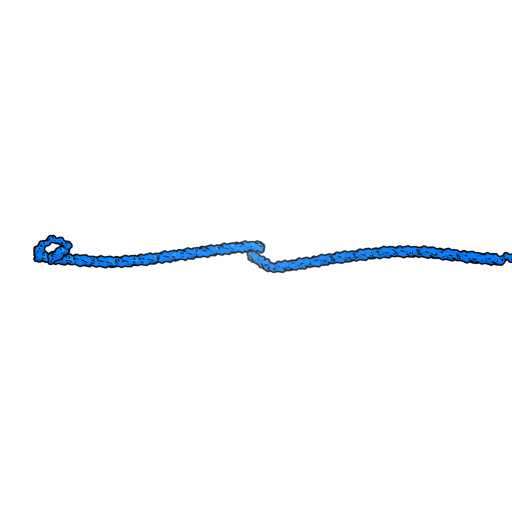202 GLU A O 1
ATOM 1685 N N . SER A 1 203 ? -36.772 -17.233 91.915 1.00 95.81 203 SER A N 1
ATOM 1686 C CA . SER A 1 203 ? -37.231 -18.505 92.486 1.00 95.81 203 SER A CA 1
ATOM 1687 C C . SER A 1 203 ? -36.573 -18.800 93.841 1.00 95.81 203 SER A C 1
ATOM 1689 O O . SER A 1 203 ? -37.240 -19.249 94.775 1.00 95.81 203 SER A O 1
ATOM 1691 N N . CYS A 1 204 ? -35.273 -18.539 93.986 1.00 96.81 204 CYS A N 1
ATOM 1692 C CA . CYS A 1 204 ? -34.576 -18.670 95.267 1.00 96.81 204 CYS A CA 1
ATOM 1693 C C . CYS A 1 204 ? -35.128 -17.684 96.306 1.00 96.81 204 CYS A C 1
ATOM 1695 O O . CYS A 1 204 ? -35.382 -18.058 97.452 1.00 96.81 204 CYS A O 1
ATOM 1697 N N . TRP A 1 205 ? -35.356 -16.433 95.904 1.00 95.81 205 TRP A N 1
ATOM 1698 C CA . TRP A 1 205 ? -35.896 -15.389 96.768 1.00 95.81 205 TRP A CA 1
ATOM 1699 C C . TRP A 1 205 ? -37.307 -15.718 97.260 1.00 95.81 205 TRP A C 1
ATOM 1701 O O . TRP A 1 205 ? -37.568 -15.670 98.462 1.00 95.81 205 TRP A O 1
ATOM 1711 N N . THR A 1 206 ? -38.205 -16.126 96.362 1.00 95.88 206 THR A N 1
ATOM 1712 C CA . THR A 1 206 ? -39.568 -16.550 96.723 1.00 95.88 206 THR A CA 1
ATOM 1713 C C . THR A 1 206 ? -39.557 -17.746 97.674 1.00 95.88 206 THR A C 1
ATOM 1715 O O . THR A 1 206 ? -40.336 -17.772 98.630 1.00 95.88 206 THR A O 1
ATOM 1718 N N . HIS A 1 207 ? -38.635 -18.697 97.495 1.00 95.69 207 HIS A N 1
ATOM 1719 C CA . HIS A 1 207 ? -38.463 -19.816 98.421 1.00 95.69 207 HIS A CA 1
ATOM 1720 C C . HIS A 1 207 ? -38.000 -19.363 99.817 1.00 95.69 207 HIS A C 1
ATOM 1722 O O . HIS A 1 207 ? -38.567 -19.790 100.831 1.00 95.69 207 HIS A O 1
ATOM 1728 N N . ILE A 1 208 ? -37.014 -18.460 99.891 1.00 94.94 208 ILE A N 1
ATOM 1729 C CA . ILE A 1 208 ? -36.555 -17.857 101.153 1.00 94.94 208 ILE A CA 1
ATOM 1730 C C . ILE A 1 208 ? -37.710 -17.121 101.836 1.00 94.94 208 ILE A C 1
ATOM 1732 O O . ILE A 1 208 ? -37.948 -17.323 103.027 1.00 94.94 208 ILE A O 1
ATOM 1736 N N . GLN A 1 209 ? -38.460 -16.314 101.085 1.00 95.56 209 GLN A N 1
ATOM 1737 C CA . GLN A 1 209 ? -39.592 -15.554 101.602 1.00 95.56 209 GLN A CA 1
ATOM 1738 C C . GLN A 1 209 ? -40.697 -16.478 102.127 1.00 95.56 209 GLN A C 1
ATOM 1740 O O . GLN A 1 209 ? -41.165 -16.276 103.244 1.00 95.56 209 GLN A O 1
ATOM 1745 N N . SER A 1 210 ? -41.072 -17.523 101.382 1.00 95.25 210 SER A N 1
ATOM 1746 C CA . SER A 1 210 ? -42.048 -18.526 101.833 1.00 95.25 210 SER A CA 1
ATOM 1747 C C . SER A 1 210 ? -41.583 -19.254 103.097 1.00 95.25 210 SER A C 1
ATOM 1749 O O . SER A 1 210 ? -42.374 -19.531 103.996 1.00 95.25 210 SER A O 1
ATOM 1751 N N . THR A 1 211 ? -40.290 -19.561 103.196 1.00 95.38 211 THR A N 1
ATOM 1752 C CA . THR A 1 211 ? -39.724 -20.188 104.397 1.00 95.38 211 THR A CA 1
ATOM 1753 C C . THR A 1 211 ? -39.759 -19.223 105.585 1.00 95.38 211 THR A C 1
ATOM 1755 O O . THR A 1 211 ? -40.083 -19.617 106.706 1.00 95.38 211 THR A O 1
ATOM 1758 N N . ALA A 1 212 ? -39.455 -17.944 105.358 1.00 94.81 212 ALA A N 1
ATOM 1759 C CA . ALA A 1 212 ? -39.508 -16.909 106.383 1.00 94.81 212 ALA A CA 1
ATOM 1760 C C . ALA A 1 212 ? -40.941 -16.666 106.877 1.00 94.81 212 ALA A C 1
ATOM 1762 O O . ALA A 1 212 ? -41.151 -16.592 108.085 1.00 94.81 212 ALA A O 1
ATOM 1763 N N . THR A 1 213 ? -41.938 -16.602 105.987 1.00 94.75 213 THR A N 1
ATOM 1764 C CA . THR A 1 213 ? -43.349 -16.452 106.385 1.00 94.75 213 THR A CA 1
ATOM 1765 C C . THR A 1 213 ? -43.835 -17.651 107.194 1.00 94.75 213 THR A C 1
ATOM 1767 O O . THR A 1 213 ? -44.466 -17.453 108.232 1.00 94.75 213 THR A O 1
ATOM 1770 N N . GLN A 1 214 ? -43.477 -18.880 106.800 1.00 94.75 214 GLN A N 1
ATOM 1771 C CA . GLN A 1 214 ? -43.763 -20.089 107.580 1.00 94.75 214 GLN A CA 1
ATOM 1772 C C . GLN A 1 214 ? -43.122 -20.039 108.973 1.00 94.75 214 GLN A C 1
ATOM 1774 O O . GLN A 1 214 ? -43.800 -20.292 109.968 1.00 94.75 214 GLN A O 1
ATOM 1779 N N . LYS A 1 215 ? -41.837 -19.667 109.075 1.00 94.06 215 LYS A N 1
ATOM 1780 C CA . LYS A 1 215 ? -41.145 -19.526 110.369 1.00 94.06 215 LYS A CA 1
ATOM 1781 C C . LYS A 1 215 ? -41.766 -18.437 111.245 1.00 94.06 215 LYS A C 1
ATOM 1783 O O . LYS A 1 215 ? -41.943 -18.658 112.440 1.00 94.06 215 LYS A O 1
ATOM 1788 N N . THR A 1 216 ? -42.127 -17.292 110.669 1.00 93.88 216 THR A N 1
ATOM 1789 C CA . THR A 1 216 ? -42.805 -16.201 111.384 1.00 93.88 216 THR A CA 1
ATOM 1790 C C . THR A 1 216 ? -44.182 -16.634 111.883 1.00 93.88 216 THR A C 1
ATOM 1792 O O . THR A 1 216 ? -44.532 -16.336 113.023 1.00 93.88 216 THR A O 1
ATOM 1795 N N . LEU A 1 217 ? -44.941 -17.386 111.077 1.00 94.19 217 LEU A N 1
ATOM 1796 C CA . LEU A 1 217 ? -46.230 -17.946 111.485 1.00 94.19 217 LEU A CA 1
ATOM 1797 C C . LEU A 1 217 ? -46.071 -18.940 112.642 1.00 94.19 217 LEU A C 1
ATOM 1799 O O . LEU A 1 217 ? -46.780 -18.821 113.637 1.00 94.19 217 LEU A O 1
ATOM 1803 N N . LEU A 1 218 ? -45.125 -19.880 112.542 1.00 94.12 218 LEU A N 1
ATOM 1804 C CA . LEU A 1 218 ? -44.823 -20.830 113.618 1.00 94.12 218 LEU A CA 1
ATOM 1805 C C . LEU A 1 218 ? -44.416 -20.106 114.903 1.00 94.12 218 LEU A C 1
ATOM 1807 O O . LEU A 1 218 ? -44.910 -20.436 115.977 1.00 94.12 218 LEU A O 1
ATOM 1811 N N . LEU A 1 219 ? -43.562 -19.083 114.804 1.00 91.69 219 LEU A N 1
ATOM 1812 C CA . LEU A 1 219 ? -43.185 -18.263 115.951 1.00 91.69 219 LEU A CA 1
ATOM 1813 C C . LEU A 1 219 ? -44.413 -17.583 116.569 1.00 91.69 219 LEU A C 1
ATOM 1815 O O . LEU A 1 219 ? -44.583 -17.651 117.781 1.00 91.69 219 LEU A O 1
ATOM 1819 N N . ALA A 1 220 ? -45.286 -16.969 115.766 1.00 89.38 220 ALA A N 1
ATOM 1820 C CA . ALA A 1 220 ? -46.513 -16.341 116.255 1.00 89.38 220 ALA A CA 1
ATOM 1821 C C . ALA A 1 220 ? -47.454 -17.351 116.938 1.00 89.38 220 ALA A C 1
ATOM 1823 O O . ALA A 1 220 ? -47.995 -17.057 118.002 1.00 89.38 220 ALA A O 1
ATOM 1824 N N . GLN A 1 221 ? -47.598 -18.557 116.377 1.00 90.31 221 GLN A N 1
ATOM 1825 C CA . GLN A 1 221 ? -48.372 -19.649 116.978 1.00 90.31 221 GLN A CA 1
ATOM 1826 C C . GLN A 1 221 ? -47.780 -20.104 118.317 1.00 90.31 221 GLN A C 1
ATOM 1828 O O . GLN A 1 221 ? -48.524 -20.249 119.284 1.00 90.31 221 GLN A O 1
ATOM 1833 N N . ILE A 1 222 ? -46.454 -20.279 118.404 1.00 88.81 222 ILE A N 1
ATOM 1834 C CA . ILE A 1 222 ? -45.761 -20.612 119.658 1.00 88.81 222 ILE A CA 1
ATOM 1835 C C . ILE A 1 222 ? -45.979 -19.502 120.687 1.00 88.81 222 ILE A C 1
ATOM 1837 O O . ILE A 1 222 ? -46.378 -19.794 121.809 1.00 88.81 222 ILE A O 1
ATOM 1841 N N . LYS A 1 223 ? -45.774 -18.232 120.309 1.00 87.69 223 LYS A N 1
ATOM 1842 C CA . LYS A 1 223 ? -46.008 -17.082 121.195 1.00 87.69 223 LYS A CA 1
ATOM 1843 C C . LYS A 1 223 ? -47.438 -17.065 121.736 1.00 87.69 223 LYS A C 1
ATOM 1845 O O . LYS A 1 223 ? -47.629 -16.860 122.928 1.00 87.69 223 LYS A O 1
ATOM 1850 N N . LEU A 1 224 ? -48.428 -17.325 120.882 1.00 87.88 224 LEU A N 1
ATOM 1851 C CA . LEU A 1 224 ? -49.833 -17.381 121.281 1.00 87.88 224 LEU A CA 1
ATOM 1852 C C . LEU A 1 224 ? -50.124 -18.567 122.210 1.00 87.88 224 LEU A C 1
ATOM 1854 O O . LEU A 1 224 ? -50.843 -18.408 123.190 1.00 87.88 224 LEU A O 1
ATOM 1858 N N . ALA A 1 225 ? -49.558 -19.745 121.930 1.00 87.06 225 ALA A N 1
ATOM 1859 C CA . ALA A 1 225 ? -49.698 -20.918 122.788 1.00 87.06 225 ALA A CA 1
ATOM 1860 C C . ALA A 1 225 ? -49.069 -20.687 124.172 1.00 87.06 225 ALA A C 1
ATOM 1862 O O . ALA A 1 225 ? -49.700 -20.995 125.180 1.00 87.06 225 ALA A O 1
ATOM 1863 N N . VAL A 1 226 ? -47.872 -20.092 124.225 1.00 85.75 226 VAL A N 1
ATOM 1864 C CA . VAL A 1 226 ? -47.203 -19.687 125.472 1.00 85.75 226 VAL A CA 1
ATOM 1865 C C . VAL A 1 226 ? -48.053 -18.683 126.243 1.00 85.75 226 VAL A C 1
ATOM 1867 O O . VAL A 1 226 ? -48.299 -18.891 127.428 1.00 85.75 226 VAL A O 1
ATOM 1870 N N . LEU A 1 227 ? -48.546 -17.633 125.579 1.00 83.88 227 LEU A N 1
ATOM 1871 C CA . LEU A 1 227 ? -49.404 -16.629 126.203 1.00 83.88 227 LEU A CA 1
ATOM 1872 C C . LEU A 1 227 ? -50.687 -17.260 126.762 1.00 83.88 227 LEU A C 1
ATOM 1874 O O . LEU A 1 227 ? -51.053 -16.982 127.901 1.00 83.88 227 LEU A O 1
ATOM 1878 N N . ASN A 1 228 ? -51.342 -18.134 125.993 1.00 83.50 228 ASN A N 1
ATOM 1879 C CA . ASN A 1 228 ? -52.536 -18.854 126.438 1.00 83.50 228 ASN A CA 1
ATOM 1880 C C . ASN A 1 228 ? -52.241 -19.732 127.662 1.00 83.50 228 ASN A C 1
ATOM 1882 O O . ASN A 1 228 ? -52.995 -19.697 128.632 1.00 83.50 228 ASN A O 1
ATOM 1886 N N . LEU A 1 229 ? -51.147 -20.501 127.645 1.00 83.50 229 LEU A N 1
ATOM 1887 C CA . LEU A 1 229 ? -50.747 -21.335 128.783 1.00 83.50 229 LEU A CA 1
ATOM 1888 C C . LEU A 1 229 ? -50.445 -20.488 130.024 1.00 83.50 229 LEU A C 1
ATOM 1890 O O . LEU A 1 229 ? -50.963 -20.800 131.092 1.00 83.50 229 LEU A O 1
ATOM 1894 N N . PHE A 1 230 ? -49.690 -19.396 129.876 1.00 79.75 230 PHE A N 1
ATOM 1895 C CA . PHE A 1 230 ? -49.399 -18.441 130.947 1.00 79.75 230 PHE A CA 1
ATOM 1896 C C . PHE A 1 230 ? -50.675 -17.827 131.536 1.00 79.75 230 PHE A C 1
ATOM 1898 O O . PHE A 1 230 ? -50.820 -17.750 132.754 1.00 79.75 230 PHE A O 1
ATOM 1905 N N . GLN A 1 231 ? -51.639 -17.430 130.703 1.00 78.69 231 GLN A N 1
ATOM 1906 C CA . GLN A 1 231 ? -52.933 -16.924 131.172 1.00 78.69 231 GLN A CA 1
ATOM 1907 C C . GLN A 1 231 ? -53.712 -17.982 131.966 1.00 78.69 231 GLN A C 1
ATOM 1909 O O . GLN A 1 231 ? -54.289 -17.661 133.004 1.00 78.69 231 GLN A O 1
ATOM 1914 N N . ILE A 1 232 ? -53.709 -19.244 131.523 1.00 79.00 232 ILE A N 1
ATOM 1915 C CA . ILE A 1 232 ? -54.383 -20.344 132.230 1.00 79.00 232 ILE A CA 1
ATOM 1916 C C . ILE A 1 232 ? -53.718 -20.613 133.587 1.00 79.00 232 ILE A C 1
ATOM 1918 O O . ILE A 1 232 ? -54.419 -20.696 134.598 1.00 79.00 232 ILE A O 1
ATOM 1922 N N . THR A 1 233 ? -52.387 -20.729 133.644 1.00 72.00 233 THR A N 1
ATOM 1923 C CA . THR A 1 233 ? -51.670 -21.016 134.898 1.00 72.00 233 THR A CA 1
ATOM 1924 C C . THR A 1 233 ? -51.752 -19.858 135.883 1.00 72.00 233 THR A C 1
ATOM 1926 O O . THR A 1 233 ? -52.011 -20.085 137.064 1.00 72.00 233 THR A O 1
ATOM 1929 N N . THR A 1 234 ? -51.633 -18.610 135.428 1.00 70.88 234 THR A N 1
ATOM 1930 C CA . THR A 1 234 ? -51.784 -17.438 136.309 1.00 70.88 234 THR A CA 1
ATOM 1931 C C . THR A 1 234 ? -53.221 -17.240 136.803 1.00 70.88 234 THR A C 1
ATOM 1933 O O . THR A 1 234 ? -53.410 -16.898 137.974 1.00 70.88 234 THR A O 1
ATOM 1936 N N . ALA A 1 235 ? -54.237 -17.566 135.992 1.00 67.25 235 ALA A N 1
ATOM 1937 C CA . ALA A 1 235 ? -55.637 -17.591 136.426 1.00 67.25 235 ALA A CA 1
ATOM 1938 C C . ALA A 1 235 ? -55.925 -18.689 137.470 1.00 67.25 235 ALA A C 1
ATOM 1940 O O . ALA A 1 235 ? -56.683 -18.455 138.413 1.00 67.25 235 ALA A O 1
ATOM 1941 N N . GLN A 1 236 ? -55.310 -19.870 137.338 1.00 64.50 236 GLN A N 1
ATOM 1942 C CA . GLN A 1 236 ? -55.459 -20.978 138.293 1.00 64.50 236 GLN A CA 1
ATOM 1943 C C . GLN A 1 236 ? -54.686 -20.750 139.604 1.00 64.50 236 GLN A C 1
ATOM 1945 O O . GLN A 1 236 ? -55.181 -21.105 140.673 1.00 64.50 236 GLN A O 1
ATOM 1950 N N . LEU A 1 237 ? -53.503 -20.128 139.541 1.00 61.12 237 LEU A N 1
ATOM 1951 C CA . LEU A 1 237 ? -52.610 -19.907 140.688 1.00 61.12 237 LEU A CA 1
ATOM 1952 C C . LEU A 1 237 ? -52.826 -18.556 141.405 1.00 61.12 237 LEU A C 1
ATOM 1954 O O . LEU A 1 237 ? -52.165 -18.298 142.408 1.00 61.12 237 LEU A O 1
ATOM 1958 N N . ARG A 1 238 ? -53.752 -17.699 140.934 1.00 59.75 238 ARG A N 1
ATOM 1959 C CA . ARG A 1 238 ? -54.035 -16.345 141.475 1.00 59.75 238 ARG A CA 1
ATOM 1960 C C . ARG A 1 238 ? -52.781 -15.460 141.622 1.00 59.75 238 ARG A C 1
ATOM 1962 O O . ARG A 1 238 ? -52.669 -14.686 142.572 1.00 59.75 238 ARG A O 1
ATOM 1969 N N . ILE A 1 239 ? -51.844 -15.559 140.680 1.00 59.03 239 ILE A N 1
ATOM 1970 C CA . ILE A 1 239 ? -50.623 -14.738 140.666 1.00 59.03 239 ILE A CA 1
ATOM 1971 C C . ILE A 1 239 ? -50.947 -13.392 139.984 1.00 59.03 239 ILE A C 1
ATOM 1973 O O . ILE A 1 239 ? -51.432 -13.411 138.853 1.00 59.03 239 ILE A O 1
ATOM 1977 N N . PRO A 1 240 ? -50.705 -12.222 140.613 1.00 53.81 240 PRO A N 1
ATOM 1978 C CA . PRO A 1 240 ? -50.903 -10.925 139.966 1.00 53.81 240 PRO A CA 1
ATOM 1979 C C . PRO A 1 240 ? -49.858 -10.726 138.863 1.00 53.81 240 PRO A C 1
ATOM 1981 O O . PRO A 1 240 ? -48.658 -10.777 139.134 1.00 53.81 240 PRO A O 1
ATOM 1984 N N . THR A 1 241 ? -50.287 -10.490 137.625 1.00 55.78 241 THR A N 1
ATOM 1985 C CA . THR A 1 241 ? -49.374 -10.304 136.488 1.00 55.78 241 THR A CA 1
ATOM 1986 C C . THR A 1 241 ? -49.399 -8.877 135.965 1.00 55.78 241 THR A C 1
ATOM 1988 O O . THR A 1 241 ? -50.383 -8.456 135.363 1.00 55.78 241 THR A O 1
ATOM 1991 N N . ASP A 1 242 ? -48.275 -8.183 136.132 1.00 57.44 242 ASP A N 1
ATOM 1992 C CA . ASP A 1 242 ? -47.946 -6.900 135.501 1.00 57.44 242 ASP A CA 1
ATOM 1993 C C . ASP A 1 242 ? -46.795 -7.120 134.500 1.00 57.44 242 ASP A C 1
ATOM 1995 O O . ASP A 1 242 ? -45.661 -6.686 134.699 1.00 57.44 242 ASP A O 1
ATOM 1999 N N . ARG A 1 243 ? -47.032 -7.953 133.475 1.00 58.09 243 ARG A N 1
ATOM 2000 C CA . ARG A 1 243 ? -46.031 -8.258 132.436 1.00 58.09 243 ARG A CA 1
ATOM 2001 C C . ARG A 1 243 ? -46.584 -7.991 131.041 1.00 58.09 243 ARG A C 1
ATOM 2003 O O . ARG A 1 243 ? -47.735 -8.306 130.746 1.00 58.09 243 ARG A O 1
ATOM 2010 N N . ALA A 1 244 ? -45.735 -7.417 130.187 1.00 60.41 244 ALA A N 1
ATOM 2011 C CA . ALA A 1 244 ? -46.082 -7.031 128.825 1.00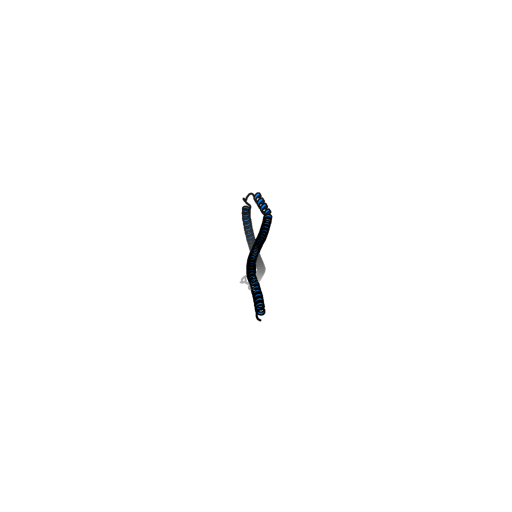 60.41 244 ALA A CA 1
ATOM 2012 C C . ALA A 1 244 ? -46.437 -8.253 127.961 1.00 60.41 244 ALA A C 1
ATOM 2014 O O . ALA A 1 244 ? -45.747 -9.274 127.981 1.00 60.41 244 ALA A O 1
ATOM 2015 N N . GLN A 1 245 ? -47.497 -8.130 127.158 1.00 61.91 245 GLN A N 1
ATOM 2016 C CA . GLN A 1 245 ? -48.002 -9.207 126.295 1.00 61.91 245 GLN A CA 1
ATOM 2017 C C . GLN A 1 245 ? -46.998 -9.660 125.217 1.00 61.91 245 GLN A C 1
ATOM 2019 O O . GLN A 1 245 ? -47.135 -10.761 124.687 1.00 61.91 245 GLN A O 1
ATOM 2024 N N . GLU A 1 246 ? -45.973 -8.858 124.917 1.00 63.38 246 GLU A N 1
ATOM 2025 C CA . GLU A 1 246 ? -45.013 -9.118 123.836 1.00 63.38 246 GLU A CA 1
ATOM 2026 C C . GLU A 1 246 ? -43.751 -9.900 124.261 1.00 63.38 246 GLU A C 1
ATOM 2028 O O . GLU A 1 246 ? -43.046 -10.424 123.392 1.00 63.38 246 GLU A O 1
ATOM 2033 N N . ASP A 1 247 ? -43.468 -10.036 125.565 1.00 74.38 247 ASP A N 1
ATOM 2034 C CA . ASP A 1 247 ? -42.260 -10.717 126.062 1.00 74.38 247 ASP A CA 1
ATOM 2035 C C . ASP A 1 247 ? -42.505 -12.205 126.356 1.00 74.38 247 ASP A C 1
ATOM 2037 O O . ASP A 1 247 ? -42.799 -12.634 127.475 1.00 74.38 247 ASP A O 1
ATOM 2041 N N . THR A 1 248 ? -42.359 -13.017 125.311 1.00 71.00 248 THR A N 1
ATOM 2042 C CA . THR A 1 248 ? -42.565 -14.472 125.363 1.00 71.00 248 THR A CA 1
ATOM 2043 C C . THR A 1 248 ? -41.567 -15.189 126.276 1.00 71.00 248 THR A C 1
ATOM 2045 O O . THR A 1 248 ? -41.902 -16.225 126.849 1.00 71.00 248 THR A O 1
ATOM 2048 N N . LYS A 1 249 ? -40.341 -14.665 126.429 1.00 74.69 249 LYS A N 1
ATOM 2049 C CA . LYS A 1 249 ? -39.320 -15.296 127.276 1.00 74.69 249 LYS A CA 1
ATOM 2050 C C . LYS A 1 249 ? -39.695 -15.138 128.745 1.00 74.69 249 LYS A C 1
ATOM 2052 O O . LYS A 1 249 ? -39.740 -16.124 129.471 1.00 74.69 249 LYS A O 1
ATOM 2057 N N . ALA A 1 250 ? -40.070 -13.923 129.139 1.00 67.50 250 ALA A N 1
ATOM 2058 C CA . ALA A 1 250 ? -40.540 -13.665 130.491 1.00 67.50 250 ALA A CA 1
ATOM 2059 C C . ALA A 1 250 ? -41.802 -14.475 130.838 1.00 67.50 250 ALA A C 1
ATOM 2061 O O . ALA A 1 250 ? -41.958 -14.864 131.990 1.00 67.50 250 ALA A O 1
ATOM 2062 N N . GLN A 1 251 ? -42.697 -14.746 129.879 1.00 65.31 251 GLN A N 1
ATOM 2063 C CA . GLN A 1 251 ? -43.886 -15.586 130.097 1.00 65.31 251 GLN A CA 1
ATOM 2064 C C . GLN A 1 251 ? -43.514 -17.044 130.386 1.00 65.31 251 GLN A C 1
ATOM 2066 O O . GLN A 1 251 ? -43.995 -17.597 131.371 1.00 65.31 251 GLN A O 1
ATOM 2071 N N . LEU A 1 252 ? -42.620 -17.638 129.585 1.00 69.38 252 LEU A N 1
ATOM 2072 C CA . LEU A 1 252 ? -42.118 -18.999 129.811 1.00 69.38 252 LEU A CA 1
ATOM 2073 C C . LEU A 1 252 ? -41.389 -19.142 131.147 1.00 69.38 252 LEU A C 1
ATOM 2075 O O . LEU A 1 252 ? -41.589 -20.138 131.822 1.00 69.38 252 LEU A O 1
ATOM 2079 N N . ASP A 1 253 ? -40.613 -18.139 131.563 1.00 69.38 253 ASP A N 1
ATOM 2080 C CA . ASP A 1 253 ? -39.900 -18.163 132.850 1.00 69.38 253 ASP A CA 1
ATOM 2081 C C . ASP A 1 253 ? -40.847 -18.114 134.074 1.00 69.38 253 ASP A C 1
ATOM 2083 O O . ASP A 1 253 ? -40.394 -18.230 135.213 1.00 69.38 253 ASP A O 1
ATOM 2087 N N . THR A 1 254 ? -42.154 -17.898 133.863 1.00 59.97 254 THR A N 1
ATOM 2088 C CA . THR A 1 254 ? -43.169 -17.838 134.934 1.00 59.97 254 THR A CA 1
ATOM 2089 C C . THR A 1 254 ? -44.089 -19.060 134.981 1.00 59.97 254 THR A C 1
ATOM 2091 O O . THR A 1 254 ? -44.788 -19.234 135.980 1.00 59.97 254 THR A O 1
ATOM 2094 N N . VAL A 1 255 ? -44.147 -19.844 133.899 1.00 55.44 255 VAL A N 1
ATOM 2095 C CA . VAL A 1 255 ? -44.922 -21.096 133.808 1.00 55.44 255 VAL A CA 1
ATOM 2096 C C . VAL A 1 255 ? -44.049 -22.248 134.278 1.00 55.44 255 VAL A C 1
ATOM 2098 O O . VAL A 1 255 ? -44.570 -23.073 135.059 1.00 55.44 255 VAL A O 1
#

Solvent-accessible surface area (backbone atoms only — not comparable to full-atom values): 13829 Å² total; per-residue (Å²): 139,87,64,69,69,59,52,50,52,52,50,51,48,52,50,52,49,50,51,51,49,51,51,50,52,52,47,50,54,52,50,52,54,49,51,54,49,50,54,52,49,51,52,50,52,50,53,52,51,54,47,51,54,51,48,53,52,48,51,52,51,51,50,54,49,51,49,53,53,51,50,51,55,48,51,53,51,51,49,54,49,51,53,49,51,50,52,55,49,53,51,51,54,50,52,52,51,50,55,50,51,51,53,49,51,52,52,52,58,70,47,42,64,59,54,51,51,47,49,52,50,43,64,72,65,66,81,52,96,45,63,68,62,44,50,51,52,51,51,52,50,53,51,51,52,53,51,53,49,52,52,50,50,55,48,49,52,53,50,51,52,51,52,53,52,53,51,49,52,51,51,53,52,50,51,51,54,48,52,54,49,54,49,50,51,52,52,49,54,51,51,52,52,52,52,52,51,51,53,52,52,50,53,53,49,51,51,52,50,54,52,48,52,52,52,52,50,52,49,52,52,51,47,49,50,50,50,52,49,37,51,51,52,34,66,74,68,71,55,89,80,95,69,69,94,84,48,58,66,67,44,60,78,71,103

Sequence (255 aa):
LPSTRVLLKRREAAEVERELQNRREEFQQRMQRLEQRRQQLARRQQQHRDAVLRFDSFLKAVAARREREQRRAGEERARAAAERAEATRLQRELEELLRHRERLARRLQSFRPFGDYLRDVLARMGQFQDVPAMLVHFGVLAGVQAALAQEAEAGQERLAQGRARLQRYRQESSTELLGTKDELARLHTHLEAAHQDVLQWESCWTHIQSTATQKTLLLAQIKLAVLNLFQITTAQLRIPTDRAQEDTKAQLDTV

Mean predicted aligned error: 16.48 Å

InterPro domains:
  IPR025252 Domain of unknown function DUF4200 [PF13863] (8-122)
  IPR051147 Cilia- and flagella-associated domain-containing protein [PTHR21683] (2-254)

Radius of gyration: 91.73 Å; Cα contacts (8 Å, |Δi|>4): 28; chains: 1; bounding box: 182×32×250 Å

Organism: NCBI:txid449367

Foldseek 3Di:
DDDPVVVVVVVVVVVVVVVVVVVVVVVVVVVVVVVVVVVVVVVVVVVVVVVVVVVVVVVVVVVVVVVVVVVVVVVVVVVVVVVVVVVVVVVVVVVVVVVVVVVVVVVVVVCVVVVVVLVVVCVVVVPDPDSVRVVVVVVVVVVVVVVVVVVVVVVVVVVVVVVVVVVVVVVVVVVVVVVVVVVVVVVVVVVVVVVVVVVVVVVVVVVVVVVVVVVVVVVVVLLVVLLVVLVVVCVVVVPDDPDDSPPSVVSVVRD

Secondary structure (DSSP, 8-state):
--SHHHHHHHHHHHHHHHHHHHHHHHHHHHHHHHHHHHHHHHHHHHHHHHHHHHHHHHHHHHHHHHHHHHHHHHHHHHHHHHHHHHHHHHHHHHHHHHHHHHHHHHHHHHHHHHHHHHHHHHHHH---SSHHHHHHHHHHHHHHHHHHHHHHHHHHHHHHHHHHHHHHHHHHHHHHHHHHHHHHHHHHHHHHHHHHHHHHHHHHHHHHHHHHHHHHHHHHHHHHHHHHHHHHHHHHHT------TT-HHHHHTT-